Protein AF-A0A1W9M221-F1 (afdb_monomer_lite)

Secondary structure (DSSP, 8-state):
---HHHHHHHHHHHHHHHHHHHHHHHHHHHHHHT--PEEEEEEESS--TT--TTPEEEETTEEEEEEEEEEE-TTSSSEEEEEEE-S-----TTEEEEEEEETTTTEEEEEEEEPPTT--------SS--SSPBPEEEPPHHHHHHHHHHHHHHHHHHHHHHHSHHHHHHHGGG-PPPP--------------------------------------

Foldseek 3Di:
DPDVVVVVVVVVVVVVVVVVVVVVVVVVVVVVVPLVWAKEKEWAQDDPPQADFQAFEEEVNHGQWGWHDWAADPVNRIIITMITGSDPDPDDQQKAWEWDADPDPRHIHIYIYGHDDPDPPQDDPDPDDDPHHYHRYDYYPVRVVVVVVVVVVVVVVVCVPPPDPPPVVPVVVVPDDDDDDDDDDDDDDDDDDDDDDDDDDDDDDDDDDDDDDDDDD

Structure (mmCIF, N/CA/C/O backbone):
data_AF-A0A1W9M221-F1
#
_entry.id   AF-A0A1W9M221-F1
#
loop_
_atom_site.group_PDB
_atom_site.id
_atom_site.type_symbol
_atom_site.label_atom_id
_atom_site.label_alt_id
_atom_site.label_comp_id
_atom_site.label_asym_id
_atom_site.label_entity_id
_atom_site.label_seq_id
_atom_site.pdbx_PDB_ins_code
_atom_site.Cartn_x
_atom_site.Cartn_y
_atom_site.Cartn_z
_atom_site.occupancy
_atom_site.B_iso_or_equiv
_atom_site.auth_seq_id
_atom_site.auth_comp_id
_atom_site.auth_asym_id
_atom_site.auth_atom_id
_atom_site.pdbx_PDB_model_num
ATOM 1 N N . MET A 1 1 ? 26.279 2.659 -62.555 1.00 56.41 1 MET A N 1
ATOM 2 C CA . MET A 1 1 ? 25.708 1.367 -62.115 1.00 56.41 1 MET A CA 1
ATOM 3 C C . MET A 1 1 ? 26.107 1.163 -60.664 1.00 56.41 1 MET A C 1
ATOM 5 O O . MET A 1 1 ? 27.300 1.125 -60.391 1.00 56.41 1 MET A O 1
ATOM 9 N N . ALA A 1 2 ? 25.154 1.148 -59.730 1.00 60.44 2 ALA A N 1
ATOM 10 C CA . ALA A 1 2 ? 25.461 0.851 -58.333 1.00 60.44 2 ALA A CA 1
ATOM 11 C C . ALA A 1 2 ? 26.022 -0.578 -58.251 1.00 60.44 2 ALA A C 1
ATOM 13 O O . ALA A 1 2 ? 25.416 -1.512 -58.768 1.00 60.44 2 ALA A O 1
ATOM 14 N N . SER A 1 3 ? 27.218 -0.735 -57.684 1.00 78.19 3 SER A N 1
ATOM 15 C CA . SER A 1 3 ? 27.854 -2.043 -57.534 1.00 78.19 3 SER A CA 1
ATOM 16 C C . SER A 1 3 ? 27.042 -2.879 -56.543 1.00 78.19 3 SER A C 1
ATOM 18 O O . SER A 1 3 ? 26.796 -2.423 -55.432 1.00 78.19 3 SER A O 1
ATOM 20 N N . ASN A 1 4 ? 26.649 -4.108 -56.899 1.00 80.19 4 ASN A N 1
ATOM 21 C CA . ASN A 1 4 ? 25.844 -5.003 -56.042 1.00 80.19 4 ASN A CA 1
ATOM 22 C C . ASN A 1 4 ? 26.417 -5.175 -54.616 1.00 80.19 4 ASN A C 1
ATOM 24 O O . ASN A 1 4 ? 25.686 -5.464 -53.672 1.00 80.19 4 ASN A O 1
ATOM 28 N N . LYS A 1 5 ? 27.725 -4.938 -54.447 1.00 82.94 5 LYS A N 1
ATOM 29 C CA . LYS A 1 5 ? 28.418 -4.953 -53.154 1.00 82.94 5 LYS A CA 1
ATOM 30 C C . LYS A 1 5 ? 27.962 -3.838 -52.204 1.00 82.94 5 LYS A C 1
ATOM 32 O O . LYS A 1 5 ? 27.860 -4.085 -51.007 1.00 82.94 5 LYS A O 1
ATOM 37 N N . THR A 1 6 ? 27.673 -2.633 -52.704 1.00 86.38 6 THR A N 1
ATOM 38 C CA . THR A 1 6 ? 27.223 -1.519 -51.849 1.00 86.38 6 THR A CA 1
ATOM 39 C C . THR A 1 6 ? 25.779 -1.714 -51.403 1.00 86.38 6 THR A C 1
ATOM 41 O O . THR A 1 6 ? 25.475 -1.495 -50.235 1.00 86.38 6 THR A O 1
ATOM 44 N N . ALA A 1 7 ? 24.909 -2.208 -52.290 1.00 85.94 7 ALA A N 1
ATOM 45 C CA . ALA A 1 7 ? 23.523 -2.533 -51.950 1.00 85.94 7 ALA A CA 1
ATOM 46 C C . ALA A 1 7 ? 23.435 -3.613 -50.855 1.00 85.94 7 ALA A C 1
ATOM 48 O O . ALA A 1 7 ? 22.681 -3.462 -49.895 1.00 85.94 7 ALA A O 1
ATOM 49 N N . PHE A 1 8 ? 24.262 -4.661 -50.949 1.00 91.38 8 PHE A N 1
ATOM 50 C CA . PHE A 1 8 ? 24.341 -5.702 -49.922 1.00 91.38 8 PHE A CA 1
ATOM 51 C C . PHE A 1 8 ? 24.875 -5.171 -48.581 1.00 91.38 8 PHE A C 1
ATOM 53 O O . PHE A 1 8 ? 24.319 -5.486 -47.531 1.00 91.38 8 PHE A O 1
ATOM 60 N N . ALA A 1 9 ? 25.913 -4.327 -48.604 1.00 90.88 9 ALA A N 1
ATOM 61 C CA . ALA A 1 9 ? 26.488 -3.744 -47.390 1.00 90.88 9 ALA A CA 1
ATOM 62 C C . ALA A 1 9 ? 25.495 -2.843 -46.633 1.00 90.88 9 ALA A C 1
ATOM 64 O O . ALA A 1 9 ? 25.409 -2.923 -45.409 1.00 90.88 9 ALA A O 1
ATOM 65 N N . VAL A 1 10 ? 24.714 -2.026 -47.351 1.00 93.25 10 VAL A N 1
ATOM 66 C CA . VAL A 1 10 ? 23.682 -1.167 -46.741 1.00 93.25 10 VAL A CA 1
ATOM 67 C C . VAL A 1 10 ? 22.551 -2.008 -46.143 1.00 93.25 10 VAL A C 1
ATOM 69 O O . VAL A 1 10 ? 22.136 -1.747 -45.015 1.00 93.25 10 VAL A O 1
ATOM 72 N N . GLY A 1 11 ? 22.097 -3.050 -46.851 1.00 94.25 11 GLY A N 1
ATOM 73 C CA . GLY A 1 11 ? 21.084 -3.976 -46.338 1.00 94.25 11 GLY A CA 1
ATOM 74 C C . GLY A 1 11 ? 21.538 -4.686 -45.062 1.00 94.25 11 GLY A C 1
ATOM 75 O O . GLY A 1 11 ? 20.823 -4.665 -44.063 1.00 94.25 11 GLY A O 1
ATOM 76 N N . LEU A 1 12 ? 22.761 -5.229 -45.057 1.00 95.81 12 LEU A N 1
ATOM 77 C CA . LEU A 1 12 ? 23.337 -5.896 -43.887 1.00 95.81 12 LEU A CA 1
ATOM 78 C C . LEU A 1 12 ? 23.455 -4.949 -42.687 1.00 95.81 12 LEU A C 1
ATOM 80 O O . LEU A 1 12 ? 23.107 -5.334 -41.572 1.00 95.81 12 LEU A O 1
ATOM 84 N N . PHE A 1 13 ? 23.908 -3.712 -42.908 1.00 96.88 13 PHE A N 1
ATOM 85 C CA . PHE A 1 13 ? 24.006 -2.708 -41.849 1.00 96.88 13 PHE A CA 1
ATOM 86 C C . PHE A 1 13 ? 22.634 -2.380 -41.252 1.00 96.88 13 PHE A C 1
ATOM 88 O O . PHE A 1 13 ? 22.480 -2.331 -40.032 1.00 96.88 13 PHE A O 1
ATOM 95 N N . MET A 1 14 ? 21.620 -2.217 -42.102 1.00 97.31 14 MET A N 1
ATOM 96 C CA . MET A 1 14 ? 20.263 -1.898 -41.667 1.00 97.31 14 MET A CA 1
ATOM 97 C C . MET A 1 14 ? 19.615 -3.062 -40.905 1.00 97.31 14 MET A C 1
ATOM 99 O O . MET A 1 14 ? 19.016 -2.845 -39.851 1.00 97.31 14 MET A O 1
ATOM 103 N N . THR A 1 15 ? 19.791 -4.303 -41.371 1.00 97.44 15 THR A N 1
ATOM 104 C CA . THR A 1 15 ? 19.319 -5.502 -40.660 1.00 97.44 15 THR A CA 1
ATOM 105 C C . THR A 1 15 ? 20.038 -5.687 -39.324 1.00 97.44 15 THR A C 1
ATOM 107 O O . THR A 1 15 ? 19.385 -5.969 -38.320 1.00 97.44 15 THR A O 1
ATOM 110 N N . ALA A 1 16 ? 21.358 -5.487 -39.279 1.00 97.50 16 ALA A N 1
ATOM 111 C CA . ALA A 1 16 ? 22.131 -5.576 -38.042 1.00 97.50 16 ALA A CA 1
ATOM 112 C C . ALA A 1 16 ? 21.708 -4.501 -37.029 1.00 97.50 16 ALA A C 1
ATOM 114 O O . ALA A 1 16 ? 21.482 -4.812 -35.860 1.00 97.50 16 ALA A O 1
ATOM 115 N N . GLY A 1 17 ? 21.528 -3.255 -37.478 1.00 97.88 17 GLY A N 1
ATOM 116 C CA . GLY A 1 17 ? 21.042 -2.164 -36.635 1.00 97.88 17 GLY A CA 1
ATOM 117 C C . GLY A 1 17 ? 19.654 -2.447 -36.058 1.00 97.88 17 GLY A C 1
ATOM 118 O O . GLY A 1 17 ? 19.438 -2.267 -34.859 1.00 97.88 17 GLY A O 1
ATOM 119 N N . LEU A 1 18 ? 18.734 -2.966 -36.877 1.00 97.94 18 LEU A N 1
ATOM 120 C CA . LEU A 1 18 ? 17.398 -3.351 -36.419 1.00 97.94 18 LEU A CA 1
ATOM 121 C C . LEU A 1 18 ? 17.453 -4.490 -35.391 1.00 97.94 18 LEU A C 1
ATOM 123 O O . LEU A 1 18 ? 16.765 -4.427 -34.375 1.00 97.94 18 LEU A O 1
ATOM 127 N N . ALA A 1 19 ? 18.296 -5.501 -35.615 1.00 97.75 19 ALA A N 1
ATOM 128 C CA . ALA A 1 19 ? 18.465 -6.609 -34.678 1.00 97.75 19 ALA A CA 1
ATOM 129 C C . ALA A 1 19 ? 18.984 -6.133 -33.311 1.00 97.75 19 ALA A C 1
ATOM 131 O O . ALA A 1 19 ? 18.465 -6.547 -32.271 1.00 97.75 19 ALA A O 1
ATOM 132 N N . VAL A 1 20 ? 19.961 -5.219 -33.299 1.00 97.81 20 VAL A N 1
ATOM 133 C CA . VAL A 1 20 ? 20.476 -4.613 -32.061 1.00 97.81 20 VAL A CA 1
ATOM 134 C C . VAL A 1 20 ? 19.394 -3.788 -31.366 1.00 97.81 20 VAL A C 1
ATOM 136 O O . VAL A 1 20 ? 19.219 -3.926 -30.158 1.00 97.81 20 VAL A O 1
ATOM 139 N N . ALA A 1 21 ? 18.627 -2.987 -32.110 1.00 96.94 21 ALA A N 1
ATOM 140 C CA . ALA A 1 21 ? 17.541 -2.186 -31.546 1.00 96.94 21 ALA A CA 1
ATOM 141 C C . ALA A 1 21 ? 16.458 -3.059 -30.890 1.00 96.94 21 ALA A C 1
ATOM 143 O O . ALA A 1 21 ? 16.074 -2.807 -29.750 1.00 96.94 21 ALA A O 1
ATOM 144 N N . VAL A 1 22 ? 16.012 -4.125 -31.565 1.00 96.75 22 VAL A N 1
ATOM 145 C CA . VAL A 1 22 ? 15.034 -5.079 -31.011 1.00 96.75 22 VAL A CA 1
ATOM 146 C C . VAL A 1 22 ? 15.588 -5.762 -29.761 1.00 96.75 22 VAL A C 1
ATOM 148 O O . VAL A 1 22 ? 14.895 -5.844 -28.748 1.00 96.75 22 VAL A O 1
ATOM 151 N N . THR A 1 23 ? 16.851 -6.195 -29.797 1.00 95.94 23 THR A N 1
ATOM 152 C CA . THR A 1 23 ? 17.509 -6.822 -28.641 1.00 95.94 23 THR A CA 1
ATOM 153 C C . THR A 1 23 ? 17.589 -5.859 -27.457 1.00 95.94 23 THR A C 1
ATOM 155 O O . THR A 1 23 ? 17.287 -6.255 -26.334 1.00 95.94 23 THR A O 1
ATOM 158 N N . ALA A 1 24 ? 17.926 -4.589 -27.693 1.00 94.69 24 ALA A N 1
ATOM 159 C CA . ALA A 1 24 ? 17.981 -3.563 -26.656 1.00 94.69 24 ALA A CA 1
ATOM 160 C C . ALA A 1 24 ? 16.602 -3.293 -26.037 1.00 94.69 24 ALA A C 1
ATOM 162 O O . ALA A 1 24 ? 16.494 -3.210 -24.817 1.00 94.69 24 ALA A O 1
ATOM 163 N N . VAL A 1 25 ? 15.540 -3.216 -26.848 1.00 93.38 25 VAL A N 1
ATOM 164 C CA . VAL A 1 25 ? 14.167 -3.032 -26.346 1.00 93.38 25 VAL A CA 1
ATOM 165 C C . VAL A 1 25 ? 13.730 -4.216 -25.481 1.00 93.38 25 VAL A C 1
ATOM 167 O O . VAL A 1 25 ? 13.194 -4.007 -24.395 1.00 93.38 25 VAL A O 1
ATOM 170 N N . ILE A 1 26 ? 13.994 -5.453 -25.916 1.00 92.50 26 ILE A N 1
ATOM 171 C CA . ILE A 1 26 ? 13.667 -6.658 -25.135 1.00 92.50 26 ILE A CA 1
ATOM 172 C C . ILE A 1 26 ? 14.477 -6.694 -23.831 1.00 92.50 26 ILE A C 1
ATOM 174 O O . ILE A 1 26 ? 13.920 -6.975 -22.772 1.00 92.50 26 ILE A O 1
ATOM 178 N N . TRP A 1 27 ? 15.774 -6.380 -23.893 1.00 91.56 27 TRP A N 1
ATOM 179 C CA . TRP A 1 27 ? 16.659 -6.354 -22.727 1.00 91.56 27 TRP A CA 1
ATOM 180 C C . TRP A 1 27 ? 16.219 -5.310 -21.693 1.00 91.56 27 TRP A C 1
ATOM 182 O O . TRP A 1 27 ? 16.130 -5.618 -20.504 1.00 91.56 27 TRP A O 1
ATOM 192 N N . LEU A 1 28 ? 15.896 -4.092 -22.141 1.00 87.50 28 LEU A N 1
ATOM 193 C CA . LEU A 1 28 ? 15.404 -3.020 -21.273 1.00 87.50 28 LEU A CA 1
ATOM 194 C C . LEU A 1 28 ? 14.026 -3.356 -20.688 1.00 87.50 28 LEU A C 1
ATOM 196 O O . LEU A 1 28 ? 13.831 -3.213 -19.485 1.00 87.50 28 LEU A O 1
ATOM 200 N N . GLY A 1 29 ? 13.102 -3.886 -21.496 1.00 83.88 29 GLY A N 1
ATOM 201 C CA . GLY A 1 29 ? 11.767 -4.273 -21.027 1.00 83.88 29 GLY A CA 1
ATOM 202 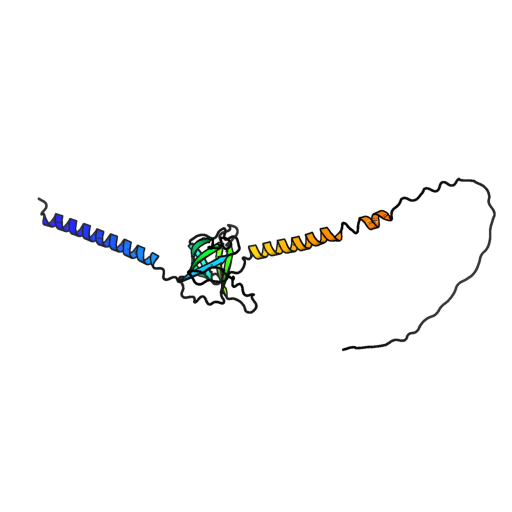C C . GLY A 1 29 ? 11.772 -5.436 -20.028 1.00 83.88 29 GLY A C 1
ATOM 203 O O . GLY A 1 29 ? 10.922 -5.494 -19.142 1.00 83.88 29 GLY A O 1
ATOM 204 N N . MET A 1 30 ? 12.735 -6.356 -20.130 1.00 78.31 30 MET A N 1
ATOM 205 C CA . MET A 1 30 ? 12.851 -7.480 -19.196 1.00 78.31 30 MET A CA 1
ATOM 206 C C . MET A 1 30 ? 13.456 -7.076 -17.845 1.00 78.31 30 MET A C 1
ATOM 208 O O . MET A 1 30 ? 13.120 -7.694 -16.836 1.00 78.31 30 MET A O 1
ATOM 212 N N . SER A 1 31 ? 14.302 -6.039 -17.802 1.00 67.06 31 SER A N 1
ATOM 213 C CA . SER A 1 31 ? 14.922 -5.550 -16.562 1.00 67.06 31 SER A CA 1
ATOM 214 C C . SER A 1 31 ? 13.889 -5.008 -15.569 1.00 67.06 31 SER A C 1
ATOM 216 O O . SER A 1 31 ? 13.950 -5.346 -14.389 1.00 67.06 31 SER A O 1
ATOM 218 N N . ASP A 1 32 ? 12.905 -4.243 -16.049 1.00 64.62 32 ASP A N 1
ATOM 219 C CA . ASP A 1 32 ? 11.841 -3.681 -15.202 1.00 64.62 32 ASP A CA 1
ATOM 220 C C . ASP A 1 32 ? 10.824 -4.746 -14.756 1.00 64.62 32 ASP A C 1
ATOM 222 O O . ASP A 1 32 ? 10.198 -4.626 -13.706 1.00 64.62 32 ASP A O 1
ATOM 226 N N . TYR A 1 33 ? 10.673 -5.837 -15.516 1.00 64.44 33 TYR A N 1
ATOM 227 C CA . TYR A 1 33 ? 9.790 -6.947 -15.134 1.00 64.44 33 TYR A CA 1
ATOM 228 C C . TYR A 1 33 ? 10.424 -7.894 -14.101 1.00 64.44 33 TYR A C 1
ATOM 230 O O . TYR A 1 33 ? 9.726 -8.683 -13.461 1.00 64.44 33 TYR A O 1
ATOM 238 N N . PHE A 1 34 ? 11.746 -7.818 -13.925 1.00 60.25 34 PHE A N 1
ATOM 239 C CA . PHE A 1 34 ? 12.522 -8.643 -12.998 1.00 60.25 34 PHE A CA 1
ATOM 240 C C . PHE A 1 34 ? 12.766 -7.964 -11.647 1.00 60.25 34 PHE A C 1
ATOM 242 O O . PHE A 1 34 ? 13.765 -8.251 -10.980 1.00 60.25 34 PHE A O 1
ATOM 249 N N . GLU A 1 35 ? 11.861 -7.089 -11.199 1.00 63.31 35 GLU A N 1
ATOM 250 C CA . GLU A 1 35 ? 11.918 -6.590 -9.829 1.00 63.31 35 GLU A CA 1
ATOM 251 C C . GLU A 1 35 ? 11.828 -7.770 -8.850 1.00 63.31 35 GLU A C 1
ATOM 253 O O . GLU A 1 35 ? 10.792 -8.417 -8.685 1.00 63.31 35 GLU A O 1
ATOM 258 N N . LYS A 1 36 ? 12.971 -8.073 -8.219 1.00 65.81 36 LYS A N 1
ATOM 259 C CA . LYS A 1 36 ? 13.222 -9.175 -7.273 1.00 65.81 36 LYS A CA 1
ATOM 260 C C . LYS A 1 36 ? 12.511 -8.956 -5.932 1.00 65.81 36 LYS A C 1
ATOM 262 O O . LYS A 1 36 ? 13.073 -9.221 -4.870 1.00 65.81 36 LYS A O 1
ATOM 267 N N . GLY A 1 37 ? 11.295 -8.430 -5.967 1.00 76.06 37 GLY A N 1
ATOM 268 C CA . GLY A 1 37 ? 10.497 -8.192 -4.786 1.00 76.06 37 GLY A CA 1
ATOM 269 C C . GLY A 1 37 ? 9.838 -9.473 -4.294 1.00 76.06 37 GLY A C 1
ATOM 270 O O . GLY A 1 37 ? 9.318 -10.279 -5.070 1.00 76.06 37 GLY A O 1
ATOM 271 N N . ARG A 1 38 ? 9.835 -9.664 -2.976 1.00 87.81 38 ARG A N 1
ATOM 272 C CA . ARG A 1 38 ? 9.040 -10.724 -2.348 1.00 87.81 38 ARG A CA 1
ATOM 273 C C . ARG A 1 38 ? 7.583 -10.282 -2.312 1.00 87.81 38 ARG A C 1
ATOM 275 O O . ARG A 1 38 ? 7.288 -9.150 -1.933 1.00 87.81 38 ARG A O 1
ATOM 282 N N . MET A 1 39 ? 6.682 -11.175 -2.707 1.00 90.75 39 MET A N 1
ATOM 283 C CA . MET A 1 39 ? 5.247 -10.912 -2.659 1.00 90.75 39 MET A CA 1
ATOM 284 C C . MET A 1 39 ? 4.687 -11.301 -1.296 1.00 90.75 39 MET A C 1
ATOM 286 O O . MET A 1 39 ? 4.987 -12.380 -0.784 1.00 90.75 39 MET A O 1
ATOM 290 N N . TYR A 1 40 ? 3.853 -10.427 -0.751 1.00 92.25 40 TYR A N 1
ATOM 291 C CA . TYR A 1 40 ? 3.123 -10.615 0.493 1.00 92.25 40 TYR A CA 1
ATOM 292 C C . TYR A 1 40 ? 1.652 -10.316 0.264 1.00 92.25 40 TYR A C 1
ATOM 294 O O . TYR A 1 40 ? 1.283 -9.645 -0.704 1.00 92.25 40 TYR A O 1
ATOM 302 N N . VAL A 1 41 ? 0.815 -10.814 1.164 1.00 93.44 41 VAL A N 1
ATOM 303 C CA . VAL A 1 41 ? -0.620 -10.559 1.126 1.00 93.44 41 VAL A CA 1
ATOM 304 C C . VAL A 1 41 ? -1.106 -10.080 2.484 1.00 93.44 41 VAL A C 1
ATOM 306 O O . VAL A 1 41 ? -0.639 -10.539 3.526 1.00 93.44 41 VAL A O 1
ATOM 309 N N . SER A 1 42 ? -2.049 -9.151 2.463 1.00 93.69 42 SER A N 1
ATOM 310 C CA . SER A 1 42 ? -2.770 -8.690 3.641 1.00 93.69 42 SER A CA 1
ATOM 311 C C . SER A 1 42 ? -4.259 -8.738 3.362 1.00 93.69 42 SER A C 1
ATOM 313 O O . SER A 1 42 ? -4.692 -8.451 2.246 1.00 93.69 42 SER A O 1
ATOM 315 N N . TYR A 1 43 ? -5.023 -9.097 4.387 1.00 93.75 43 TYR A N 1
ATOM 316 C CA . TYR A 1 43 ? -6.473 -9.170 4.323 1.00 93.75 43 TYR A CA 1
ATOM 317 C C . TYR A 1 43 ? -7.063 -8.076 5.202 1.00 93.75 43 TYR A C 1
ATOM 319 O O . TYR A 1 43 ? -6.691 -7.948 6.369 1.00 93.75 43 TYR A O 1
ATOM 327 N N . PHE A 1 44 ? -7.929 -7.250 4.629 1.00 92.94 44 PHE A N 1
ATOM 328 C CA . PHE A 1 44 ? -8.563 -6.137 5.329 1.00 92.94 44 PHE A CA 1
ATOM 329 C C . PHE A 1 44 ? -10.059 -6.411 5.478 1.00 92.94 44 PHE A C 1
ATOM 331 O O . PHE A 1 44 ? -10.709 -6.840 4.526 1.00 92.94 44 PHE A O 1
ATOM 338 N N . ASP A 1 45 ? -10.594 -6.153 6.670 1.00 91.38 45 ASP A N 1
ATOM 339 C CA . ASP A 1 45 ? -12.023 -6.226 7.013 1.00 91.38 45 ASP A CA 1
ATOM 340 C C . ASP A 1 45 ? -12.728 -4.869 6.832 1.00 91.38 45 ASP A C 1
ATOM 342 O O . ASP A 1 45 ? -13.852 -4.657 7.283 1.00 91.38 45 ASP A O 1
ATOM 346 N N . GLU A 1 46 ? -12.048 -3.924 6.188 1.00 89.94 46 GLU A N 1
ATOM 347 C CA . GLU A 1 46 ? -12.474 -2.546 6.024 1.00 89.94 46 GLU A CA 1
ATOM 348 C C . GLU A 1 46 ? -12.399 -2.101 4.564 1.00 89.94 46 GLU A C 1
ATOM 350 O O . GLU A 1 46 ? -11.794 -2.758 3.713 1.00 89.94 46 GLU A O 1
ATOM 355 N N . SER A 1 47 ? -13.017 -0.957 4.265 1.00 90.50 47 SER A N 1
ATOM 356 C CA . SER A 1 47 ? -12.983 -0.403 2.916 1.00 90.50 47 SER A CA 1
ATOM 357 C C . SER A 1 47 ? -11.566 0.035 2.545 1.00 90.50 47 SER A C 1
ATOM 359 O O . SER A 1 47 ? -10.990 0.930 3.161 1.00 90.50 47 SER A O 1
ATOM 361 N N . VAL A 1 48 ? -11.032 -0.556 1.476 1.00 92.31 48 VAL A N 1
ATOM 362 C CA . VAL A 1 48 ? -9.755 -0.164 0.857 1.00 92.31 48 VAL A CA 1
ATOM 363 C C . VAL A 1 48 ? -9.926 0.928 -0.203 1.00 92.31 48 VAL A C 1
ATOM 365 O O . VAL A 1 48 ? -9.076 1.097 -1.075 1.00 92.31 48 VAL A O 1
ATOM 368 N N . GLN A 1 49 ? -11.042 1.658 -0.179 1.00 89.94 49 GLN A N 1
ATOM 369 C CA . GLN A 1 49 ? -11.319 2.705 -1.155 1.00 89.94 49 GLN A CA 1
ATOM 370 C C . GLN A 1 49 ? -10.201 3.757 -1.167 1.00 89.94 49 GLN A C 1
ATOM 372 O O . GLN A 1 49 ? -9.813 4.278 -0.125 1.00 89.94 49 GLN A O 1
ATOM 377 N N . GLY A 1 50 ? -9.691 4.066 -2.361 1.00 89.50 50 GLY A N 1
ATOM 378 C CA . GLY A 1 50 ? -8.551 4.968 -2.546 1.00 89.50 50 GLY A CA 1
ATOM 379 C C . GLY A 1 50 ? -7.188 4.272 -2.540 1.00 89.50 50 GLY A C 1
ATOM 380 O O . GLY A 1 50 ? -6.176 4.934 -2.771 1.00 89.50 50 GLY A O 1
ATOM 381 N N . LEU A 1 51 ? -7.147 2.956 -2.300 1.00 93.31 51 LEU A N 1
ATOM 382 C CA . LEU A 1 51 ? -5.984 2.121 -2.572 1.00 93.31 51 LEU A CA 1
ATOM 383 C C . LEU A 1 51 ? -6.080 1.592 -4.003 1.00 93.31 51 LEU A C 1
ATOM 385 O O . LEU A 1 51 ? -7.081 0.978 -4.369 1.00 93.31 51 LEU A O 1
ATOM 389 N N . ASP A 1 52 ? -5.034 1.805 -4.791 1.00 92.12 52 ASP A N 1
ATOM 390 C CA . ASP A 1 52 ? -4.983 1.362 -6.179 1.00 92.12 52 ASP A CA 1
ATOM 391 C C . ASP A 1 52 ? -3.743 0.496 -6.424 1.00 92.12 52 ASP A C 1
ATOM 393 O O . ASP A 1 52 ? -2.847 0.359 -5.578 1.00 92.12 52 ASP A O 1
ATOM 397 N N . LYS A 1 53 ? -3.688 -0.116 -7.603 1.00 92.50 53 LYS A N 1
ATOM 398 C CA . LYS A 1 53 ? -2.467 -0.719 -8.116 1.00 92.50 53 LYS A CA 1
ATOM 399 C C . LYS A 1 53 ? -1.353 0.333 -8.138 1.00 92.50 53 LYS A C 1
ATOM 401 O O . LYS A 1 53 ? -1.579 1.497 -8.442 1.00 92.50 53 LYS A O 1
ATOM 406 N N . ASP A 1 54 ? -0.148 -0.100 -7.792 1.00 91.88 54 ASP A N 1
ATOM 407 C CA . ASP A 1 54 ? 1.048 0.733 -7.662 1.00 91.88 54 ASP A CA 1
ATOM 408 C C . ASP A 1 54 ? 1.012 1.748 -6.502 1.00 91.88 54 ASP A C 1
ATOM 410 O O . ASP A 1 54 ? 1.975 2.500 -6.321 1.00 91.88 54 ASP A O 1
ATOM 414 N N . SER A 1 55 ? -0.013 1.713 -5.632 1.00 94.44 55 SER A N 1
ATOM 415 C CA . SER A 1 55 ? 0.014 2.451 -4.364 1.00 94.44 55 SER A CA 1
ATOM 416 C C . SER A 1 55 ? 1.265 2.086 -3.549 1.00 94.44 55 SER A C 1
ATOM 418 O O . SER A 1 55 ? 1.652 0.913 -3.479 1.00 94.44 55 SER A O 1
ATOM 420 N N . PRO A 1 56 ? 1.916 3.064 -2.896 1.00 94.62 56 PRO A N 1
ATOM 421 C CA . PRO A 1 56 ? 3.158 2.815 -2.184 1.00 94.62 56 PRO A CA 1
ATOM 422 C C . PRO A 1 56 ? 2.915 1.982 -0.923 1.00 94.62 56 PRO A C 1
ATOM 424 O O . PRO A 1 56 ? 1.988 2.237 -0.154 1.00 94.62 56 PRO A O 1
ATOM 427 N N . VAL A 1 57 ? 3.806 1.029 -0.668 1.00 95.06 57 VAL A N 1
ATOM 428 C CA . VAL A 1 57 ? 3.892 0.318 0.610 1.00 95.06 57 VAL A CA 1
ATOM 429 C C . VAL A 1 57 ? 5.060 0.901 1.378 1.00 95.06 57 VAL A C 1
ATOM 431 O O . VAL A 1 57 ? 6.211 0.853 0.930 1.00 95.06 57 VAL A O 1
ATOM 434 N N . LYS A 1 58 ? 4.761 1.501 2.524 1.00 94.25 58 LYS A N 1
ATOM 435 C CA . LYS A 1 58 ? 5.738 2.209 3.345 1.00 94.25 58 LYS A CA 1
ATOM 436 C C . LYS A 1 58 ? 5.994 1.448 4.629 1.00 94.25 58 LYS A C 1
ATOM 438 O O . LYS A 1 58 ? 5.072 0.913 5.216 1.00 94.25 58 LYS A O 1
ATOM 443 N N . TYR A 1 59 ? 7.228 1.445 5.096 1.00 92.88 59 TYR A N 1
ATOM 444 C CA . TYR A 1 59 ? 7.570 1.056 6.453 1.00 92.88 59 TYR A CA 1
ATOM 445 C C . TYR A 1 59 ? 7.979 2.307 7.213 1.00 92.88 59 TYR A C 1
ATOM 447 O O . TYR A 1 59 ? 8.987 2.926 6.863 1.00 92.88 59 TYR A O 1
ATOM 455 N N . ARG A 1 60 ? 7.188 2.707 8.215 1.00 89.75 60 ARG A N 1
ATOM 456 C CA . ARG A 1 60 ? 7.437 3.922 9.017 1.00 89.75 60 ARG A CA 1
ATOM 457 C C . ARG A 1 60 ? 7.729 5.156 8.153 1.00 89.75 60 ARG A C 1
ATOM 459 O O . ARG A 1 60 ? 8.745 5.828 8.318 1.00 89.75 60 ARG A O 1
ATOM 466 N N . GLY A 1 61 ? 6.875 5.397 7.162 1.00 89.81 61 GLY A N 1
ATOM 467 C CA . GLY A 1 61 ? 7.016 6.493 6.195 1.00 89.81 61 GLY A CA 1
ATOM 468 C C . GLY A 1 61 ? 8.012 6.274 5.044 1.00 89.81 61 GLY A C 1
ATOM 469 O O . GLY A 1 61 ? 7.992 7.050 4.088 1.00 89.81 61 GLY A O 1
ATOM 470 N N . VAL A 1 62 ? 8.830 5.218 5.061 1.00 92.00 62 VAL A N 1
ATOM 471 C CA . VAL A 1 62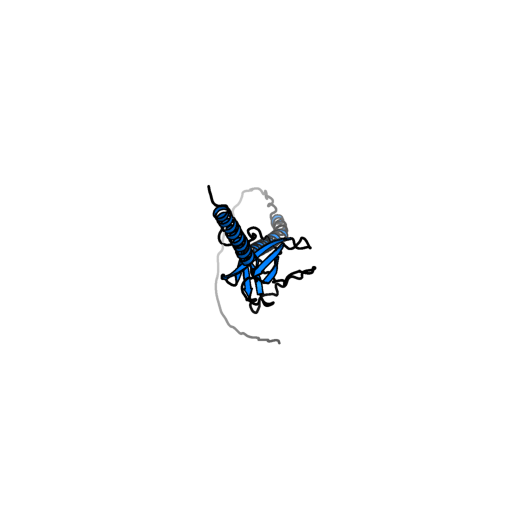 ? 9.808 4.929 3.996 1.00 92.00 62 VAL A CA 1
ATOM 472 C C . VAL A 1 62 ? 9.219 3.957 2.980 1.00 92.00 62 VAL A C 1
ATOM 474 O O . VAL A 1 62 ? 8.846 2.852 3.349 1.00 92.00 62 VAL A O 1
ATOM 477 N N . ALA A 1 63 ? 9.174 4.312 1.694 1.00 92.75 63 ALA A N 1
ATOM 478 C CA . ALA A 1 63 ? 8.717 3.394 0.646 1.00 92.75 63 ALA A CA 1
ATOM 479 C C . ALA A 1 63 ? 9.638 2.162 0.543 1.00 92.75 63 ALA A C 1
ATOM 481 O O . ALA A 1 63 ? 10.850 2.296 0.355 1.00 92.75 63 ALA A O 1
ATOM 482 N N . ILE A 1 64 ? 9.058 0.971 0.695 1.00 93.00 64 ILE A N 1
ATOM 483 C CA . ILE A 1 64 ? 9.754 -0.326 0.633 1.00 93.00 64 ILE A CA 1
ATOM 484 C C . ILE A 1 64 ? 9.209 -1.248 -0.464 1.00 93.00 64 ILE A C 1
ATOM 486 O O . ILE A 1 64 ? 9.806 -2.292 -0.733 1.00 93.00 64 ILE A O 1
ATOM 490 N N . GLY A 1 65 ? 8.083 -0.881 -1.072 1.00 93.00 65 GLY A N 1
ATOM 491 C CA . GLY A 1 65 ? 7.409 -1.682 -2.079 1.00 93.00 65 GLY A CA 1
ATOM 492 C C . GLY A 1 65 ? 6.172 -0.996 -2.644 1.00 93.00 65 GLY A C 1
ATOM 493 O O . GLY A 1 65 ? 5.922 0.185 -2.381 1.00 93.00 65 GLY A O 1
ATOM 494 N N . ARG A 1 66 ? 5.385 -1.763 -3.397 1.00 94.06 66 ARG A N 1
ATOM 495 C CA . ARG A 1 66 ? 4.193 -1.305 -4.121 1.00 94.06 66 ARG A CA 1
ATOM 496 C C . ARG A 1 66 ? 3.070 -2.335 -4.066 1.00 94.06 66 ARG A C 1
ATOM 498 O O . ARG A 1 66 ? 3.311 -3.541 -3.972 1.00 94.06 66 ARG A O 1
ATOM 505 N N . VAL A 1 67 ? 1.831 -1.862 -4.131 1.00 95.31 67 VAL A N 1
ATOM 506 C CA . VAL A 1 67 ? 0.646 -2.716 -4.253 1.00 95.31 67 VAL A CA 1
ATOM 507 C C . VAL A 1 67 ? 0.594 -3.292 -5.662 1.00 95.31 67 VAL A C 1
ATOM 509 O O . VAL A 1 67 ? 0.601 -2.564 -6.648 1.00 95.31 67 VAL A O 1
ATOM 512 N N . LYS A 1 68 ? 0.536 -4.617 -5.764 1.00 93.75 68 LYS A N 1
ATOM 513 C CA . LYS A 1 68 ? 0.465 -5.324 -7.043 1.00 93.75 68 LYS A CA 1
ATOM 514 C C . LYS A 1 68 ? -0.971 -5.467 -7.536 1.00 93.75 68 LYS A C 1
ATOM 516 O O . LYS A 1 68 ? -1.222 -5.334 -8.733 1.00 93.75 68 LYS A O 1
ATOM 521 N N . SER A 1 69 ? -1.891 -5.786 -6.631 1.00 94.00 69 SER A N 1
ATOM 522 C CA . SER A 1 69 ? -3.310 -5.950 -6.944 1.00 94.00 69 SER A CA 1
ATOM 523 C C . SER A 1 69 ? -4.170 -5.867 -5.690 1.00 94.00 69 SER A C 1
ATOM 525 O O . SER A 1 69 ? -3.749 -6.292 -4.612 1.00 94.00 69 SER A O 1
ATOM 527 N N . VAL A 1 70 ? -5.393 -5.378 -5.872 1.00 94.69 70 VAL A N 1
ATOM 528 C CA . VAL A 1 70 ? -6.456 -5.341 -4.867 1.00 94.69 70 VAL A CA 1
ATOM 529 C C . VAL A 1 70 ? -7.615 -6.185 -5.393 1.00 94.69 70 VAL A C 1
ATOM 531 O O . VAL A 1 70 ? -7.988 -6.055 -6.560 1.00 94.69 70 VAL A O 1
ATOM 534 N N . GLY A 1 71 ? -8.151 -7.074 -4.566 1.00 93.38 71 GLY A N 1
ATOM 535 C CA . GLY A 1 71 ? -9.222 -7.992 -4.936 1.00 93.38 71 GLY A CA 1
ATOM 536 C C . GLY A 1 71 ? -10.042 -8.437 -3.732 1.00 93.38 71 GLY A C 1
ATOM 537 O O . GLY A 1 71 ? -9.859 -7.951 -2.620 1.00 93.38 71 GLY A O 1
ATOM 538 N N . LEU A 1 72 ? -10.965 -9.365 -3.956 1.00 92.56 72 LEU A N 1
ATOM 539 C CA . LEU A 1 72 ? -11.714 -10.005 -2.878 1.00 92.56 72 LEU A CA 1
ATOM 540 C C . LEU A 1 72 ? -11.035 -11.319 -2.505 1.00 92.56 72 LEU A C 1
ATOM 542 O O . LEU A 1 72 ? -10.586 -12.065 -3.377 1.00 92.56 72 LEU A O 1
ATOM 546 N N . ALA A 1 73 ? -10.991 -11.606 -1.209 1.00 91.19 73 ALA A N 1
ATOM 547 C CA . ALA A 1 73 ? -10.574 -12.904 -0.717 1.00 91.19 73 ALA A CA 1
ATOM 548 C C . ALA A 1 73 ? -11.576 -14.000 -1.142 1.00 91.19 73 ALA A C 1
ATOM 550 O O . ALA A 1 73 ? -12.735 -13.703 -1.452 1.00 91.19 73 ALA A O 1
ATOM 551 N N . PRO A 1 74 ? -11.169 -15.284 -1.132 1.00 88.44 74 PRO A N 1
ATOM 552 C CA . PRO A 1 74 ? -12.046 -16.398 -1.505 1.00 88.44 74 PRO A CA 1
ATOM 553 C C . PRO A 1 74 ? -13.324 -16.516 -0.662 1.00 88.44 74 PRO A C 1
ATOM 555 O O . PRO A 1 74 ? -14.292 -17.126 -1.107 1.00 88.44 74 PRO A O 1
ATOM 558 N N . ASP A 1 75 ? -13.328 -15.951 0.546 1.00 87.31 75 ASP A N 1
ATOM 559 C CA . ASP A 1 75 ? -14.477 -15.916 1.455 1.00 87.31 75 ASP A CA 1
ATOM 560 C C . ASP A 1 75 ? -15.456 -14.759 1.179 1.00 87.31 75 ASP A C 1
ATOM 562 O O . ASP A 1 75 ? -16.465 -14.636 1.875 1.00 87.31 75 ASP A O 1
ATOM 566 N N . ALA A 1 76 ? -15.149 -13.898 0.200 1.00 85.81 76 ALA A N 1
ATOM 567 C CA . ALA A 1 76 ? -15.877 -12.675 -0.149 1.00 85.81 76 ALA A CA 1
ATOM 568 C C . ALA A 1 76 ? -16.146 -11.710 1.026 1.00 85.81 76 ALA A C 1
ATOM 570 O O . ALA A 1 76 ? -16.927 -10.770 0.882 1.00 85.81 76 ALA A O 1
ATOM 571 N N . THR A 1 77 ? -15.506 -11.930 2.174 1.00 88.62 77 THR A N 1
ATOM 572 C CA . THR A 1 77 ? -15.695 -11.149 3.403 1.00 88.62 77 THR A CA 1
ATOM 573 C C . THR A 1 77 ? -14.527 -10.198 3.602 1.00 88.62 77 THR A C 1
ATOM 575 O O . THR A 1 77 ? -14.714 -9.062 4.034 1.00 88.62 77 THR A O 1
ATOM 578 N N . LEU A 1 78 ? -13.323 -10.651 3.252 1.00 91.38 78 LEU A N 1
ATOM 579 C CA . LEU A 1 78 ? -12.101 -9.872 3.369 1.00 91.38 78 LEU A CA 1
ATOM 580 C C . LEU A 1 78 ? -11.664 -9.340 2.004 1.00 91.38 78 LEU A C 1
ATOM 582 O O . LEU A 1 78 ? -11.843 -9.977 0.963 1.00 91.38 78 LEU A O 1
ATOM 586 N N . ILE A 1 79 ? -11.032 -8.173 2.005 1.00 93.38 79 ILE A N 1
ATOM 587 C CA . ILE A 1 79 ? -10.358 -7.635 0.826 1.00 93.38 79 ILE A CA 1
ATOM 588 C C . ILE A 1 79 ? -8.929 -8.167 0.807 1.00 93.38 79 ILE A C 1
ATOM 590 O O . ILE A 1 79 ? -8.162 -7.949 1.745 1.00 93.38 79 ILE A O 1
ATOM 594 N N . GLU A 1 80 ? -8.569 -8.853 -0.275 1.00 93.81 80 GLU A N 1
ATOM 595 C CA . GLU A 1 80 ? -7.214 -9.326 -0.527 1.00 93.81 80 GLU A CA 1
ATOM 596 C C . GLU A 1 80 ? -6.372 -8.218 -1.160 1.00 93.81 80 GLU A C 1
ATOM 598 O O . GLU A 1 80 ? -6.685 -7.705 -2.237 1.00 93.81 80 GLU A O 1
ATOM 603 N N . VAL A 1 81 ? -5.252 -7.887 -0.525 1.00 95.69 81 VAL A N 1
ATOM 604 C CA . VAL A 1 81 ? -4.293 -6.921 -1.054 1.00 95.69 81 VAL A CA 1
ATOM 605 C C . VAL A 1 81 ? -2.935 -7.585 -1.201 1.00 95.69 81 VAL A C 1
ATOM 607 O O . VAL A 1 81 ? -2.268 -7.911 -0.216 1.00 95.69 81 VAL A O 1
ATOM 610 N N . VAL A 1 82 ? -2.513 -7.771 -2.450 1.00 94.69 82 VAL A N 1
ATOM 611 C CA . VAL A 1 82 ? -1.209 -8.343 -2.790 1.00 94.69 82 VAL A CA 1
ATOM 612 C C . VAL A 1 82 ? -0.218 -7.211 -2.981 1.00 94.69 82 VAL A C 1
ATOM 614 O O . VAL A 1 82 ? -0.433 -6.303 -3.786 1.00 94.69 82 VAL A O 1
ATOM 617 N N . MET A 1 83 ? 0.904 -7.288 -2.280 1.00 94.31 83 MET A N 1
ATOM 618 C CA . MET A 1 83 ? 1.965 -6.292 -2.321 1.00 94.31 83 MET A CA 1
ATOM 619 C C . MET A 1 83 ? 3.309 -6.918 -2.665 1.00 94.31 83 MET A C 1
ATOM 621 O O . MET A 1 83 ? 3.590 -8.063 -2.317 1.00 94.31 83 MET A O 1
ATOM 625 N N . THR A 1 84 ? 4.148 -6.149 -3.346 1.00 92.31 84 THR A N 1
ATOM 626 C CA . THR A 1 84 ? 5.511 -6.528 -3.713 1.00 92.31 84 THR A CA 1
ATOM 627 C C . THR A 1 84 ? 6.478 -5.664 -2.925 1.00 92.31 84 THR A C 1
ATOM 629 O O . THR A 1 84 ? 6.384 -4.441 -2.964 1.00 92.31 84 THR A O 1
ATOM 632 N N . ILE A 1 85 ? 7.396 -6.295 -2.199 1.00 91.62 85 ILE A N 1
ATOM 633 C CA . ILE A 1 85 ? 8.395 -5.613 -1.375 1.00 91.62 85 ILE A CA 1
ATOM 634 C C . ILE A 1 85 ? 9.755 -5.829 -2.008 1.00 91.62 85 ILE A C 1
ATOM 636 O O . ILE A 1 85 ? 10.284 -6.940 -2.001 1.00 91.62 85 ILE A O 1
ATOM 640 N N . GLU A 1 86 ? 10.288 -4.753 -2.572 1.00 86.00 86 GLU A N 1
ATOM 641 C CA . GLU A 1 86 ? 11.514 -4.735 -3.373 1.00 86.00 86 GLU A CA 1
ATOM 642 C C . GLU A 1 86 ? 12.772 -4.759 -2.495 1.00 86.00 86 GLU A C 1
ATOM 644 O O . GLU A 1 86 ? 13.829 -5.231 -2.910 1.00 86.00 86 GLU A O 1
ATOM 649 N N . ARG A 1 87 ? 12.672 -4.261 -1.258 1.00 76.75 87 ARG A N 1
ATOM 650 C CA . ARG A 1 87 ? 13.803 -4.202 -0.326 1.00 76.75 87 ARG A CA 1
ATOM 651 C C . ARG A 1 87 ? 13.953 -5.500 0.461 1.00 76.75 87 ARG A C 1
ATOM 653 O O . ARG A 1 87 ? 12.963 -6.124 0.839 1.00 76.75 87 ARG A O 1
ATOM 660 N N . ASP A 1 88 ? 15.190 -5.851 0.818 1.00 68.88 88 ASP A N 1
ATOM 661 C CA . ASP A 1 88 ? 15.488 -6.988 1.705 1.00 68.88 88 ASP A CA 1
ATOM 662 C C . ASP A 1 88 ? 15.170 -6.684 3.182 1.00 68.88 88 ASP A C 1
ATOM 664 O O . ASP A 1 88 ? 15.951 -6.924 4.100 1.00 68.88 88 ASP A O 1
ATOM 668 N N . VAL A 1 89 ? 13.987 -6.121 3.427 1.00 72.44 89 VAL A N 1
ATOM 669 C CA . VAL A 1 89 ? 13.402 -6.074 4.760 1.00 72.44 89 VAL A CA 1
ATOM 670 C C . VAL A 1 89 ? 12.821 -7.459 5.007 1.00 72.44 89 VAL A C 1
ATOM 672 O O . VAL A 1 89 ? 11.914 -7.906 4.296 1.00 72.44 89 VAL A O 1
ATOM 675 N N . LYS A 1 90 ? 13.375 -8.174 5.986 1.00 71.56 90 LYS A N 1
ATOM 676 C CA . LYS A 1 90 ? 12.771 -9.409 6.483 1.00 71.56 90 LYS A CA 1
ATOM 677 C C . LYS A 1 90 ? 11.512 -9.017 7.241 1.00 71.56 90 LYS A C 1
ATOM 679 O O . LYS A 1 90 ? 11.603 -8.491 8.346 1.00 71.56 90 LYS A O 1
ATOM 684 N N . LEU A 1 91 ? 10.355 -9.215 6.616 1.00 73.94 91 LEU A N 1
ATOM 685 C CA . LEU A 1 91 ? 9.088 -9.083 7.311 1.00 73.94 91 LEU A CA 1
ATOM 686 C C . LEU A 1 91 ? 8.925 -10.281 8.244 1.00 73.94 91 LEU A C 1
ATOM 688 O O . LEU A 1 91 ? 8.616 -11.390 7.817 1.00 73.94 91 LEU A O 1
ATOM 692 N N . GLU A 1 92 ? 9.231 -10.053 9.511 1.00 72.44 92 GLU A N 1
ATOM 693 C CA . GLU A 1 92 ? 9.000 -10.990 10.602 1.00 72.44 92 GLU A CA 1
ATOM 694 C C . GLU A 1 92 ? 7.512 -11.020 10.976 1.00 72.44 92 GLU A C 1
ATOM 696 O O . GLU A 1 92 ? 6.750 -10.100 10.674 1.00 72.44 92 GLU A O 1
ATOM 701 N N . THR A 1 93 ? 7.099 -12.073 11.679 1.00 71.50 93 THR A N 1
ATOM 702 C CA . THR A 1 93 ? 5.703 -12.331 12.075 1.00 71.50 93 THR A CA 1
ATOM 703 C C . THR A 1 93 ? 5.130 -11.308 13.070 1.00 71.50 93 THR A C 1
ATOM 705 O O . THR A 1 93 ? 3.952 -11.391 13.421 1.00 71.50 93 THR A O 1
ATOM 708 N N . ASP A 1 94 ? 5.949 -10.357 13.521 1.00 83.56 94 ASP A N 1
ATOM 709 C CA . ASP A 1 94 ? 5.609 -9.293 14.469 1.00 83.56 94 ASP A CA 1
ATOM 710 C C . ASP A 1 94 ? 5.457 -7.936 13.765 1.00 83.56 94 ASP A C 1
ATOM 712 O O . ASP A 1 94 ? 5.757 -6.881 14.325 1.00 83.56 94 ASP A O 1
ATOM 716 N N . MET A 1 95 ? 5.019 -7.946 12.508 1.00 87.81 95 MET A N 1
ATOM 717 C CA . MET A 1 95 ? 4.687 -6.743 11.750 1.00 87.81 95 MET A CA 1
ATOM 718 C C . MET A 1 95 ? 3.210 -6.725 11.384 1.00 87.81 95 MET A C 1
ATOM 720 O O . MET A 1 95 ? 2.601 -7.770 11.145 1.00 87.81 95 MET A O 1
ATOM 724 N N . PHE A 1 96 ? 2.657 -5.519 11.311 1.00 91.12 96 PHE A N 1
ATOM 725 C CA . PHE A 1 96 ? 1.279 -5.289 10.914 1.00 91.12 96 PHE A CA 1
ATOM 726 C C . PHE A 1 96 ? 1.208 -4.296 9.768 1.00 91.12 96 PHE A C 1
ATOM 728 O O . PHE A 1 96 ? 1.933 -3.303 9.757 1.00 91.12 96 PHE A O 1
ATOM 735 N N . ALA A 1 97 ? 0.305 -4.557 8.832 1.00 93.62 97 ALA A N 1
ATOM 736 C CA . ALA A 1 97 ? -0.084 -3.626 7.791 1.00 93.62 97 ALA A CA 1
ATOM 737 C C . ALA A 1 97 ? -1.299 -2.808 8.254 1.00 93.62 97 ALA A C 1
ATOM 739 O O . ALA A 1 97 ? -2.249 -3.336 8.828 1.00 93.62 97 ALA A O 1
ATOM 740 N N . GLN A 1 98 ? -1.280 -1.508 8.001 1.00 93.56 98 GLN A N 1
ATOM 741 C CA . GLN A 1 98 ? -2.368 -0.590 8.306 1.00 93.56 98 GLN A CA 1
ATOM 742 C C . GLN A 1 98 ? -2.618 0.305 7.095 1.00 93.56 98 GLN A C 1
ATOM 744 O O . GLN A 1 98 ? -1.678 0.766 6.448 1.00 93.56 98 GLN A O 1
ATOM 749 N N . LEU A 1 99 ? -3.884 0.584 6.804 1.00 93.94 99 LEU A N 1
ATOM 750 C CA . LEU A 1 99 ? -4.250 1.571 5.794 1.00 93.94 99 LEU A CA 1
ATOM 751 C C . LEU A 1 99 ? -4.119 2.981 6.365 1.00 93.94 99 LEU A C 1
ATOM 753 O O . LEU A 1 99 ? -4.625 3.280 7.452 1.00 93.94 99 LEU A O 1
ATOM 757 N N . LYS A 1 100 ? -3.460 3.862 5.611 1.00 92.19 100 LYS A N 1
ATOM 758 C CA . LYS A 1 100 ? -3.369 5.288 5.924 1.00 92.19 100 LYS A CA 1
ATOM 759 C C . LYS A 1 100 ? -3.722 6.134 4.712 1.00 92.19 100 LYS A C 1
ATOM 761 O O . LYS A 1 100 ? -3.349 5.807 3.592 1.00 92.19 100 LYS A O 1
ATOM 766 N N . SER A 1 101 ? -4.396 7.252 4.964 1.00 89.75 101 SER A N 1
ATOM 767 C CA . SER A 1 101 ? -4.717 8.254 3.945 1.00 89.75 101 SER A CA 1
ATOM 768 C C . SER A 1 101 ? -3.622 9.317 3.875 1.00 89.75 101 SER A C 1
ATOM 770 O O . SER A 1 101 ? -3.131 9.774 4.912 1.00 89.75 101 SER A O 1
ATOM 772 N N . VAL A 1 102 ? -3.253 9.746 2.667 1.00 85.38 102 VAL A N 1
ATOM 773 C CA . VAL A 1 102 ? -2.454 10.958 2.444 1.00 85.38 102 VAL A CA 1
ATOM 774 C C . VAL A 1 102 ? -3.396 12.118 2.148 1.00 85.38 102 VAL A C 1
ATOM 776 O O . VAL A 1 102 ? -3.989 12.201 1.076 1.00 85.38 102 VAL A O 1
ATOM 779 N N . GLY A 1 103 ? -3.483 13.060 3.085 1.00 85.62 103 GLY A N 1
ATOM 780 C CA . GLY A 1 103 ? -4.275 14.273 2.903 1.00 85.62 103 GLY A CA 1
ATOM 781 C C . GLY A 1 103 ? -5.785 14.015 2.864 1.00 85.62 103 GLY A C 1
ATOM 782 O O . GLY A 1 103 ? -6.285 13.036 3.416 1.00 85.62 103 GLY A O 1
ATOM 783 N N . ILE A 1 104 ? -6.503 14.949 2.237 1.00 84.44 104 ILE A N 1
ATOM 784 C CA . ILE A 1 104 ? -7.977 15.010 2.221 1.00 84.44 104 ILE A CA 1
ATOM 785 C C . ILE A 1 104 ? -8.548 14.400 0.928 1.00 84.44 104 ILE A C 1
ATOM 787 O O . ILE A 1 104 ? -9.730 14.092 0.845 1.00 84.44 104 ILE A O 1
ATOM 791 N N . THR A 1 105 ? -7.704 14.176 -0.082 1.00 81.12 105 THR A N 1
ATOM 792 C CA . THR A 1 105 ? -8.103 13.639 -1.392 1.00 81.12 105 THR A CA 1
ATOM 793 C C . THR A 1 105 ? -8.478 12.155 -1.359 1.00 81.12 105 THR A C 1
ATOM 795 O O . THR A 1 105 ? -8.941 11.635 -2.369 1.00 81.12 105 THR A O 1
ATOM 798 N N . GLY A 1 106 ? -8.287 11.473 -0.222 1.00 83.12 106 GLY A N 1
ATOM 799 C CA . GLY A 1 106 ? -8.668 10.071 -0.032 1.00 83.12 106 GLY A CA 1
ATOM 800 C C . GLY A 1 106 ? -7.714 9.065 -0.675 1.00 83.12 106 GLY A C 1
ATOM 801 O O . GLY A 1 106 ? -8.084 7.910 -0.850 1.00 83.12 106 GLY A O 1
ATOM 802 N N . ILE A 1 107 ? -6.499 9.480 -1.045 1.00 89.38 107 ILE A N 1
ATOM 803 C CA . ILE A 1 107 ? -5.482 8.558 -1.563 1.00 89.38 107 ILE A CA 1
ATOM 804 C C . ILE A 1 107 ? -4.953 7.722 -0.399 1.00 89.38 107 ILE A C 1
ATOM 806 O O . ILE A 1 107 ? -4.423 8.274 0.568 1.00 89.38 107 ILE A O 1
ATOM 810 N N . MET A 1 108 ? -5.047 6.400 -0.514 1.00 91.81 108 MET A N 1
ATOM 811 C CA . MET A 1 108 ? -4.609 5.468 0.519 1.00 91.81 108 MET A CA 1
ATOM 812 C C . MET A 1 108 ? -3.275 4.818 0.161 1.00 91.81 108 MET A C 1
ATOM 814 O O . MET A 1 108 ? -2.942 4.564 -1.001 1.00 91.81 108 MET A O 1
ATOM 818 N N . PHE A 1 109 ? -2.506 4.514 1.196 1.00 94.69 109 PHE A N 1
ATOM 819 C CA . PHE A 1 109 ? -1.293 3.719 1.118 1.00 94.69 109 PHE A CA 1
ATOM 820 C C . PHE A 1 109 ? -1.255 2.721 2.270 1.00 94.69 109 PHE A C 1
ATOM 822 O O . PHE A 1 109 ? -1.920 2.898 3.295 1.00 94.69 109 PHE A O 1
ATOM 829 N N . ILE A 1 110 ? -0.458 1.671 2.101 1.00 95.44 110 ILE A N 1
ATOM 830 C CA . ILE A 1 110 ? -0.250 0.675 3.149 1.00 95.44 110 ILE A CA 1
ATOM 831 C C . ILE A 1 110 ? 0.985 1.079 3.932 1.00 95.44 110 ILE A C 1
ATOM 833 O O . ILE A 1 110 ? 2.064 1.251 3.360 1.00 95.44 110 ILE A O 1
ATOM 837 N N . GLU A 1 111 ? 0.837 1.208 5.242 1.00 94.62 111 GLU A N 1
ATOM 838 C CA . GLU A 1 111 ? 1.958 1.336 6.153 1.00 94.62 111 GLU A CA 1
ATOM 839 C C . GLU A 1 111 ? 2.176 0.038 6.923 1.00 94.62 111 GLU A C 1
ATOM 841 O O . GLU A 1 111 ? 1.264 -0.495 7.543 1.00 94.62 111 GLU A O 1
ATOM 846 N N . ILE A 1 112 ? 3.405 -0.457 6.890 1.00 93.00 112 ILE A N 1
ATOM 847 C CA . ILE A 1 112 ? 3.880 -1.569 7.694 1.00 93.00 112 ILE A CA 1
ATOM 848 C C . ILE A 1 112 ? 4.594 -0.989 8.914 1.00 93.00 112 ILE A C 1
ATOM 850 O O . ILE A 1 112 ? 5.492 -0.151 8.787 1.00 93.00 112 ILE A O 1
ATOM 854 N N . ASP A 1 113 ? 4.216 -1.451 10.098 1.00 90.69 113 ASP A N 1
ATOM 855 C CA . ASP A 1 113 ? 4.892 -1.128 11.353 1.00 90.69 113 ASP A CA 1
ATOM 856 C C . ASP A 1 113 ? 5.151 -2.409 12.154 1.00 90.69 113 ASP A C 1
ATOM 858 O O . ASP A 1 113 ? 4.561 -3.462 11.908 1.00 90.69 113 ASP A O 1
ATOM 862 N N . ARG A 1 114 ? 6.065 -2.332 13.117 1.00 89.19 114 ARG A N 1
ATOM 863 C CA . ARG A 1 114 ? 6.351 -3.419 14.051 1.00 89.19 114 ARG A CA 1
ATOM 864 C C . ARG A 1 114 ? 5.341 -3.399 15.195 1.00 89.19 114 ARG A C 1
ATOM 866 O O . ARG A 1 114 ? 5.079 -2.338 15.764 1.00 89.19 114 ARG A O 1
ATOM 873 N N . LYS A 1 115 ? 4.871 -4.581 15.584 1.00 86.75 115 LYS A N 1
ATOM 874 C CA . LYS A 1 115 ? 4.155 -4.832 16.835 1.00 86.75 115 LYS A CA 1
ATOM 875 C C . LYS A 1 115 ? 4.936 -4.249 18.007 1.00 86.75 115 LYS A C 1
ATOM 877 O O . LYS A 1 115 ? 6.125 -4.534 18.167 1.00 86.75 115 LYS A O 1
ATOM 882 N N . LYS A 1 116 ? 4.279 -3.429 18.824 1.00 85.19 116 LYS A N 1
ATOM 883 C CA . LYS A 1 116 ? 4.8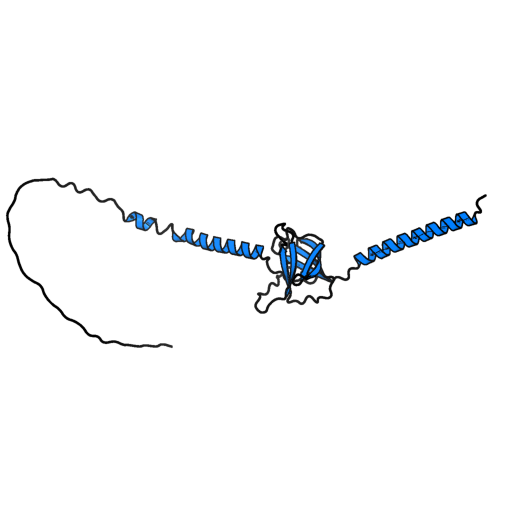35 -3.001 20.110 1.00 85.19 116 LYS A CA 1
ATOM 884 C C . LYS A 1 116 ? 4.477 -4.024 21.181 1.00 85.19 116 LYS A C 1
ATOM 886 O O . LYS A 1 116 ? 3.455 -4.702 21.098 1.00 85.19 116 LYS A O 1
ATOM 891 N N . GLU A 1 117 ? 5.327 -4.134 22.191 1.00 78.25 117 GLU A N 1
ATOM 892 C CA . GLU A 1 117 ? 5.068 -4.970 23.358 1.00 78.25 117 GLU A CA 1
ATOM 893 C C . GLU A 1 117 ? 3.819 -4.431 24.081 1.00 78.25 117 GLU A C 1
ATOM 895 O O . GLU A 1 117 ? 3.803 -3.285 24.526 1.00 78.25 117 GLU A O 1
ATOM 900 N N . GLY A 1 118 ? 2.735 -5.215 24.090 1.00 78.44 118 GLY A N 1
ATOM 901 C CA . GLY A 1 118 ? 1.421 -4.814 24.612 1.00 78.44 118 GLY A CA 1
ATOM 902 C C . GLY A 1 118 ? 0.339 -4.525 23.561 1.00 78.44 118 GLY A C 1
ATOM 903 O O . GLY A 1 118 ? -0.825 -4.404 23.935 1.00 78.44 118 GLY A O 1
ATOM 904 N N . ASP A 1 119 ? 0.668 -4.463 22.263 1.00 79.81 119 ASP A N 1
ATOM 905 C CA . ASP A 1 119 ? -0.368 -4.454 21.218 1.00 79.81 119 ASP A CA 1
ATOM 906 C C . ASP A 1 119 ? -1.079 -5.825 21.176 1.00 79.81 119 ASP A C 1
ATOM 908 O O . ASP A 1 119 ? -0.406 -6.868 21.235 1.00 79.81 119 ASP A O 1
ATOM 912 N N . PRO A 1 120 ? -2.419 -5.858 21.029 1.00 78.94 120 PRO A N 1
ATOM 913 C CA . PRO A 1 120 ? -3.148 -7.110 20.875 1.00 78.94 120 PRO A CA 1
ATOM 914 C C . PRO A 1 120 ? -2.680 -7.850 19.616 1.00 78.94 120 PRO A C 1
ATOM 916 O O . PRO A 1 120 ? -2.113 -7.269 18.686 1.00 78.94 120 PRO A O 1
ATOM 919 N N . ASP A 1 121 ? -2.867 -9.170 19.591 1.00 79.12 121 ASP A N 1
ATOM 920 C CA . ASP A 1 121 ? -2.475 -9.953 18.426 1.00 79.12 121 ASP A CA 1
ATOM 921 C C . ASP A 1 121 ? -3.489 -9.761 17.293 1.00 79.12 121 ASP A C 1
ATOM 923 O O . ASP A 1 121 ? -4.557 -10.361 17.302 1.00 79.12 121 ASP A O 1
ATOM 927 N N . PHE A 1 122 ? -3.158 -8.922 16.308 1.00 77.94 122 PHE A N 1
ATOM 928 C CA . PHE A 1 122 ? -4.009 -8.666 15.137 1.00 77.94 122 PHE A CA 1
ATOM 929 C C . PHE A 1 122 ? -3.906 -9.760 14.061 1.00 77.94 122 PHE A C 1
ATOM 931 O O . PHE A 1 122 ? -4.196 -9.532 12.885 1.00 77.94 122 PHE A O 1
ATOM 938 N N . ARG A 1 123 ? -3.443 -10.958 14.431 1.00 78.00 123 ARG A N 1
ATOM 939 C CA . ARG A 1 123 ? -3.400 -12.093 13.510 1.00 78.00 123 ARG A CA 1
ATOM 940 C C . ARG A 1 123 ? -4.824 -12.500 13.170 1.00 78.00 123 ARG A C 1
ATOM 942 O O . ARG A 1 123 ? -5.557 -13.003 14.015 1.00 78.00 123 ARG A O 1
ATOM 949 N N . GLN A 1 124 ? -5.200 -12.279 11.918 1.00 70.44 124 GLN A N 1
ATOM 950 C CA . GLN A 1 124 ? -6.509 -12.672 11.429 1.00 70.44 124 GLN A CA 1
ATOM 951 C C . GLN A 1 124 ? -6.552 -14.188 11.227 1.00 70.44 124 GLN A C 1
ATOM 953 O O . GLN A 1 124 ? -5.684 -14.767 10.568 1.00 70.44 124 GLN A O 1
ATOM 958 N N . ALA A 1 125 ? -7.565 -14.832 11.807 1.00 72.00 125 ALA A N 1
ATOM 959 C CA . ALA A 1 125 ? -7.845 -16.240 11.579 1.00 72.00 125 ALA A CA 1
ATOM 960 C C . ALA A 1 125 ? -8.470 -16.395 10.190 1.00 72.00 125 ALA A C 1
ATOM 962 O O . ALA A 1 125 ? -9.667 -16.204 10.000 1.00 72.00 125 ALA A O 1
ATOM 963 N N . ILE A 1 126 ? -7.633 -16.707 9.210 1.00 81.06 126 ILE A N 1
ATOM 964 C CA . ILE A 1 126 ? -8.068 -16.916 7.834 1.00 81.06 126 ILE A CA 1
ATOM 965 C C . ILE A 1 126 ? -8.506 -18.374 7.681 1.00 81.06 126 ILE A C 1
ATOM 967 O O . ILE A 1 126 ? -7.778 -19.293 8.054 1.00 81.06 126 ILE A O 1
ATOM 971 N N . SER A 1 127 ? -9.701 -18.593 7.132 1.00 80.69 127 SER A N 1
ATOM 972 C CA . SER A 1 127 ? -10.289 -19.927 6.931 1.00 80.69 127 SER A CA 1
ATOM 973 C C . SER A 1 127 ? -9.792 -20.639 5.664 1.00 80.69 127 SER A C 1
ATOM 975 O O . SER A 1 127 ? -10.111 -21.806 5.438 1.00 80.69 127 SER A O 1
ATOM 977 N N . PHE A 1 128 ? -9.004 -19.952 4.835 1.00 84.12 128 PHE A N 1
ATOM 978 C CA . PHE A 1 128 ? -8.509 -20.422 3.543 1.00 84.12 128 PHE A CA 1
ATOM 979 C C . PHE A 1 128 ? -6.973 -20.414 3.457 1.00 84.12 128 PHE A C 1
ATOM 981 O O . PHE A 1 128 ? -6.266 -19.816 4.265 1.00 84.12 128 PHE A O 1
ATOM 988 N N . ARG A 1 129 ? -6.429 -21.097 2.443 1.00 84.62 129 ARG A N 1
ATOM 989 C CA . ARG A 1 129 ? -4.981 -21.170 2.205 1.00 84.62 129 ARG A CA 1
ATOM 990 C C . ARG A 1 129 ? -4.519 -19.985 1.355 1.00 84.62 129 ARG A C 1
ATOM 992 O O . ARG A 1 129 ? -4.933 -19.873 0.204 1.00 84.62 129 ARG A O 1
ATOM 999 N N . SER A 1 130 ? -3.625 -19.148 1.880 1.00 84.12 130 SER A N 1
ATOM 1000 C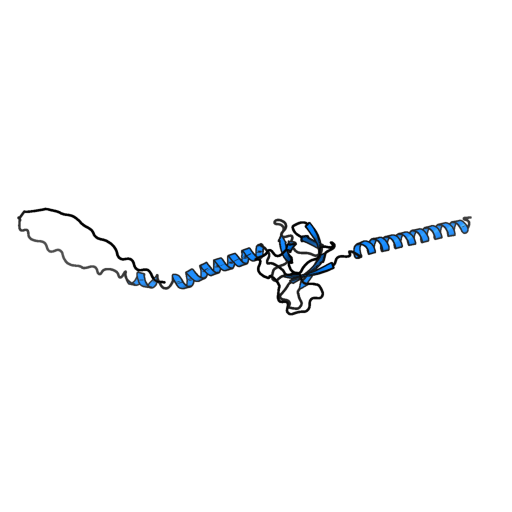 CA . SER A 1 130 ? -3.015 -18.063 1.103 1.00 84.12 130 SER A CA 1
ATOM 1001 C C . SER A 1 130 ? -1.862 -18.575 0.229 1.00 84.12 130 SER A C 1
ATOM 1003 O O . SER A 1 130 ? -1.128 -19.499 0.588 1.00 84.12 130 SER A O 1
ATOM 1005 N N . LYS A 1 131 ? -1.685 -17.958 -0.945 1.00 85.62 131 LYS A N 1
ATOM 1006 C CA . LYS A 1 131 ? -0.562 -18.247 -1.856 1.00 85.62 131 LYS A CA 1
ATOM 1007 C C . LYS A 1 131 ? 0.750 -17.590 -1.407 1.00 85.62 131 LYS A C 1
ATOM 1009 O O . LYS A 1 131 ? 1.824 -18.100 -1.715 1.00 85.62 131 LYS A O 1
ATOM 1014 N N . TYR A 1 132 ? 0.654 -16.465 -0.701 1.00 89.12 132 TYR A N 1
ATOM 1015 C CA . TYR A 1 132 ? 1.777 -15.656 -0.222 1.00 89.12 132 TYR A CA 1
ATOM 1016 C C . TYR A 1 132 ? 1.785 -15.583 1.312 1.00 89.12 132 TYR A C 1
ATOM 1018 O O . TYR A 1 132 ? 0.734 -15.798 1.926 1.00 89.12 132 TYR A O 1
ATOM 1026 N N . PRO A 1 133 ? 2.932 -15.268 1.947 1.00 89.19 133 PRO A N 1
ATOM 1027 C CA . PRO A 1 133 ? 2.990 -15.039 3.385 1.00 89.19 133 PRO A CA 1
ATOM 1028 C C . PRO A 1 133 ? 2.053 -13.898 3.785 1.00 89.19 133 PRO A C 1
ATOM 1030 O O . PRO A 1 133 ? 2.074 -12.825 3.173 1.00 89.19 133 PRO A O 1
ATOM 1033 N N . VAL A 1 134 ? 1.230 -14.154 4.799 1.00 90.94 134 VAL A N 1
ATOM 1034 C CA . VAL A 1 134 ? 0.238 -13.195 5.278 1.00 90.94 134 VAL A CA 1
ATOM 1035 C C . VAL A 1 134 ? 0.874 -12.245 6.281 1.00 90.94 134 VAL A C 1
ATOM 1037 O O . VAL A 1 134 ? 1.490 -12.689 7.250 1.00 90.94 134 VAL A O 1
ATOM 1040 N N . ILE A 1 135 ? 0.678 -10.946 6.075 1.00 91.50 135 ILE A N 1
ATOM 1041 C CA . ILE A 1 135 ? 0.974 -9.915 7.070 1.00 91.50 135 ILE A CA 1
ATOM 1042 C C . ILE A 1 135 ? -0.338 -9.556 7.759 1.00 91.50 135 ILE A C 1
ATOM 1044 O O . ILE A 1 135 ? -1.318 -9.206 7.095 1.00 91.50 135 ILE A O 1
ATOM 1048 N N . ALA A 1 136 ? -0.342 -9.644 9.086 1.00 91.44 136 ALA A N 1
ATOM 1049 C CA . ALA A 1 136 ? -1.485 -9.290 9.912 1.00 91.44 136 ALA A CA 1
ATOM 1050 C C . ALA A 1 136 ? -1.850 -7.805 9.742 1.00 91.44 136 ALA A C 1
ATOM 1052 O O . ALA A 1 136 ? -0.991 -6.976 9.444 1.00 91.44 136 ALA A O 1
ATOM 1053 N N . THR A 1 137 ? -3.117 -7.456 9.920 1.00 91.75 137 THR A N 1
ATOM 1054 C CA . THR A 1 137 ? -3.631 -6.116 9.609 1.00 91.75 137 THR A CA 1
ATOM 1055 C C . THR A 1 137 ? -4.251 -5.467 10.831 1.00 91.75 137 THR A C 1
ATOM 1057 O O . THR A 1 137 ? -4.978 -6.098 11.594 1.00 91.75 137 THR A O 1
ATOM 1060 N N . LYS A 1 138 ? -3.947 -4.183 11.023 1.00 91.62 138 LYS A N 1
ATOM 1061 C CA . LYS A 1 138 ? -4.528 -3.352 12.079 1.00 91.62 138 LYS A CA 1
AT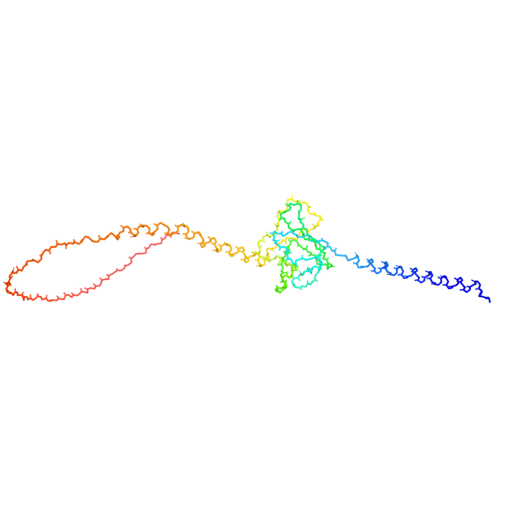OM 1062 C C . LYS A 1 138 ? -5.593 -2.443 11.458 1.00 91.62 138 LYS A C 1
ATOM 1064 O O . LYS A 1 138 ? -5.311 -1.879 10.397 1.00 91.62 138 LYS A O 1
ATOM 1069 N N . PRO A 1 139 ? -6.747 -2.235 12.122 1.00 90.19 139 PRO A N 1
ATOM 1070 C CA . PRO A 1 139 ? -7.758 -1.296 11.647 1.00 90.19 139 PRO A CA 1
ATOM 1071 C C . PRO A 1 139 ? -7.165 0.089 11.372 1.00 90.19 139 PRO A C 1
ATOM 1073 O O . PRO A 1 139 ? -6.291 0.563 12.115 1.00 90.19 139 PRO A O 1
ATOM 1076 N N . SER A 1 140 ? -7.631 0.758 10.322 1.00 91.19 140 SER A N 1
ATOM 1077 C CA . SER A 1 140 ? -7.237 2.134 10.031 1.00 91.19 140 SER A CA 1
ATOM 1078 C C . SER A 1 140 ? -7.702 3.090 11.131 1.00 91.19 140 SER A C 1
ATOM 1080 O O . SER A 1 140 ? -8.663 2.837 11.862 1.00 91.19 140 SER A O 1
ATOM 1082 N N . GLY A 1 141 ? -7.031 4.240 11.241 1.00 88.44 141 GLY A N 1
ATOM 1083 C CA . GLY A 1 141 ? -7.441 5.284 12.186 1.00 88.44 141 GLY A CA 1
ATOM 1084 C C . GLY A 1 141 ? -8.866 5.793 11.932 1.00 88.44 141 GLY A C 1
ATOM 1085 O O . GLY A 1 141 ? -9.558 6.157 12.877 1.00 88.44 141 GLY A O 1
ATOM 1086 N N . VAL A 1 142 ? -9.323 5.759 10.674 1.00 87.88 142 VAL A N 1
ATOM 1087 C CA . VAL A 1 142 ? -10.695 6.131 10.302 1.00 87.88 142 VAL A CA 1
ATOM 1088 C C . VAL A 1 142 ? -11.688 5.087 10.811 1.00 87.88 142 VAL A C 1
ATOM 1090 O O . VAL A 1 142 ? -12.692 5.462 11.413 1.00 87.88 142 VAL A O 1
ATOM 1093 N N . LYS A 1 143 ? -11.391 3.791 10.648 1.00 88.69 143 LYS A N 1
ATOM 1094 C CA . LYS A 1 143 ? -12.234 2.710 11.175 1.00 88.69 143 LYS A CA 1
ATOM 1095 C C . LYS A 1 143 ? -12.343 2.759 12.697 1.00 88.69 143 LYS A C 1
ATOM 1097 O O . LYS A 1 143 ? -13.448 2.735 13.220 1.00 88.69 143 LYS A O 1
ATOM 1102 N N . MET A 1 144 ? -11.219 2.918 13.401 1.00 89.06 144 MET A N 1
ATOM 1103 C CA . MET A 1 144 ? -11.218 3.033 14.868 1.00 89.06 144 MET A CA 1
ATOM 1104 C C . MET A 1 144 ? -12.073 4.204 15.365 1.00 89.06 144 MET A C 1
ATOM 1106 O O . MET A 1 144 ? -12.739 4.096 16.391 1.00 89.06 144 MET A O 1
ATOM 1110 N N . PHE A 1 145 ? -12.057 5.326 14.642 1.00 91.12 145 PHE A N 1
ATOM 1111 C CA . PHE A 1 145 ? -12.877 6.484 14.973 1.00 91.12 145 PHE A CA 1
ATOM 1112 C C . PHE A 1 145 ? -14.374 6.210 14.773 1.00 91.12 145 PHE A C 1
ATOM 1114 O O . PHE A 1 145 ? -15.162 6.518 15.664 1.00 91.12 145 PHE A O 1
ATOM 1121 N N . MET A 1 146 ? -14.761 5.600 13.648 1.00 90.44 146 MET A N 1
ATOM 1122 C CA . MET A 1 146 ? -16.161 5.247 13.374 1.00 90.44 146 MET A CA 1
ATOM 1123 C C . MET A 1 146 ? -16.694 4.213 14.371 1.00 90.44 146 MET A C 1
ATOM 1125 O O . MET A 1 146 ? -17.753 4.429 14.956 1.00 90.44 146 MET A O 1
ATOM 1129 N N . ASP A 1 147 ? -15.915 3.162 14.645 1.00 91.06 147 ASP A N 1
ATOM 1130 C CA . ASP A 1 147 ? -16.260 2.131 15.631 1.00 91.06 147 ASP A CA 1
ATOM 1131 C C . ASP A 1 147 ? -16.491 2.764 17.023 1.00 91.06 147 ASP A C 1
ATOM 1133 O O . ASP A 1 147 ? -17.458 2.437 17.714 1.00 91.06 147 ASP A O 1
ATOM 1137 N N . GLY A 1 148 ? -15.651 3.735 17.412 1.00 92.44 148 GLY A N 1
ATOM 1138 C CA . GLY A 1 148 ? -15.808 4.482 18.663 1.00 92.44 148 GLY A CA 1
ATOM 1139 C C . GLY A 1 148 ? -17.030 5.409 18.687 1.00 92.44 148 GLY A C 1
ATOM 1140 O O . GLY A 1 148 ? -17.684 5.537 19.723 1.00 92.44 148 GLY A O 1
ATOM 1141 N N . MET A 1 149 ? -17.381 6.044 17.563 1.00 95.38 149 MET A N 1
ATOM 1142 C CA . MET A 1 149 ? -18.606 6.851 17.466 1.00 95.38 149 MET A CA 1
ATOM 1143 C C . MET A 1 149 ? -19.859 5.992 17.638 1.00 95.38 149 MET A C 1
ATOM 1145 O O . MET A 1 149 ? -20.762 6.373 18.386 1.00 95.38 149 MET A O 1
ATOM 1149 N N . ASP A 1 150 ? -19.901 4.828 16.994 1.00 93.62 150 ASP A N 1
ATOM 1150 C CA . ASP A 1 150 ? -21.017 3.890 17.112 1.00 93.62 150 ASP A CA 1
ATOM 1151 C C . ASP A 1 150 ? -21.168 3.365 18.544 1.00 93.62 150 ASP A C 1
ATOM 1153 O O . ASP A 1 150 ? -22.288 3.195 19.035 1.00 93.62 150 ASP A O 1
ATOM 1157 N N . GLU A 1 151 ? -20.056 3.139 19.245 1.00 92.44 151 GLU A N 1
ATOM 1158 C CA . GLU A 1 151 ? -20.058 2.764 20.659 1.00 92.44 151 GLU A CA 1
ATOM 1159 C C . GLU A 1 151 ? -20.651 3.871 21.542 1.00 92.44 151 GLU A C 1
ATOM 1161 O O . GLU A 1 151 ? -21.552 3.609 22.342 1.00 92.44 151 GLU A O 1
ATOM 1166 N N . VAL A 1 152 ? -20.233 5.126 21.352 1.00 93.31 152 VAL A N 1
ATOM 1167 C CA . VAL A 1 152 ? -20.785 6.271 22.099 1.00 93.31 152 VAL A CA 1
ATOM 1168 C C . VAL A 1 152 ? -22.277 6.458 21.816 1.00 93.31 152 VAL A C 1
ATOM 1170 O O . VAL A 1 152 ? -23.056 6.686 22.744 1.00 93.31 152 VAL A O 1
ATOM 1173 N N . LEU A 1 153 ? -22.708 6.320 20.559 1.00 91.94 153 LEU A N 1
ATOM 1174 C CA . LEU A 1 153 ? -24.126 6.394 20.197 1.00 91.94 153 LEU A CA 1
ATOM 1175 C C . LEU A 1 153 ? -24.942 5.287 20.868 1.00 91.94 153 LEU A C 1
ATOM 1177 O O . LEU A 1 153 ? -26.045 5.555 21.345 1.00 91.94 153 LEU A O 1
ATOM 1181 N N . LYS A 1 154 ? -24.400 4.068 20.966 1.00 90.69 154 LYS A N 1
ATOM 1182 C CA . LYS A 1 154 ? -25.042 2.960 21.692 1.00 90.69 154 LYS A CA 1
ATOM 1183 C C . LYS A 1 154 ? -25.176 3.257 23.182 1.00 90.69 154 LYS A C 1
ATOM 1185 O O . LYS A 1 154 ? -26.250 3.026 23.736 1.00 90.69 154 LYS A O 1
ATOM 1190 N N . LEU A 1 155 ? -24.137 3.818 23.807 1.00 87.25 155 LEU A N 1
ATOM 1191 C CA . LEU A 1 155 ? -24.189 4.236 25.212 1.00 87.25 155 LEU A CA 1
ATOM 1192 C C . LEU A 1 155 ? -25.295 5.277 25.444 1.00 87.25 155 LEU A C 1
ATOM 1194 O O . LEU A 1 155 ? -26.040 5.173 26.416 1.00 87.25 155 LEU A O 1
ATOM 1198 N N . ILE A 1 156 ? -25.451 6.251 24.541 1.00 87.94 156 ILE A N 1
ATOM 1199 C CA . ILE A 1 156 ? -26.502 7.278 24.637 1.00 87.94 156 ILE A CA 1
ATOM 1200 C C . ILE A 1 156 ? -27.896 6.679 24.378 1.00 87.94 156 ILE A C 1
ATOM 1202 O O . ILE A 1 156 ? -28.834 6.954 25.127 1.00 87.94 156 ILE A O 1
ATOM 1206 N N . ALA A 1 157 ? -28.043 5.833 23.357 1.00 84.50 157 ALA A N 1
ATOM 1207 C CA . ALA A 1 157 ? -29.321 5.213 22.998 1.00 84.50 157 ALA A CA 1
ATOM 1208 C C . ALA A 1 157 ? -29.853 4.256 24.085 1.00 84.50 157 ALA A C 1
ATOM 1210 O O . ALA A 1 157 ? -31.067 4.166 24.308 1.00 84.50 157 ALA A O 1
ATOM 1211 N N . GLU A 1 158 ? -28.966 3.558 24.801 1.00 75.62 158 GLU A N 1
ATOM 1212 C CA . GLU A 1 158 ? -29.361 2.699 25.922 1.00 75.62 158 GLU A CA 1
ATOM 1213 C C . GLU A 1 158 ? -29.849 3.504 27.143 1.00 75.62 158 GLU A C 1
ATOM 1215 O O . GLU A 1 158 ? -30.736 3.048 27.873 1.00 75.62 158 GLU A O 1
ATOM 1220 N N . LEU A 1 159 ? -29.346 4.727 27.341 1.00 76.19 159 LEU A N 1
ATOM 1221 C CA . LEU A 1 159 ? -29.772 5.598 28.442 1.00 76.19 159 LEU A CA 1
ATOM 1222 C C . LEU A 1 159 ? -31.192 6.164 28.242 1.00 76.19 159 LEU A C 1
ATOM 1224 O O . LEU A 1 159 ? -31.944 6.272 29.215 1.00 76.19 159 LEU A O 1
ATOM 1228 N N . ASP A 1 160 ? -31.594 6.470 27.005 1.00 68.94 160 ASP A N 1
ATOM 1229 C CA . ASP A 1 160 ? -32.890 7.110 26.711 1.00 68.94 160 ASP A CA 1
ATOM 1230 C C . ASP A 1 160 ? -34.064 6.105 26.689 1.00 68.94 160 ASP A C 1
ATOM 1232 O O . ASP A 1 160 ? -35.168 6.373 27.171 1.00 68.94 160 ASP A O 1
ATOM 1236 N N . THR A 1 161 ? -33.814 4.872 26.237 1.00 61.97 161 THR A N 1
ATOM 1237 C CA . THR A 1 161 ? -34.865 3.844 26.097 1.00 61.97 161 THR A CA 1
ATOM 1238 C C . THR A 1 161 ? -35.288 3.192 27.419 1.00 61.97 161 THR A C 1
ATOM 1240 O O . THR A 1 161 ? -36.459 2.838 27.576 1.00 61.97 161 THR A O 1
ATOM 1243 N N . LYS A 1 162 ? -34.384 3.063 28.403 1.00 60.03 162 LYS A N 1
ATOM 1244 C CA . LYS A 1 162 ? -34.698 2.477 29.726 1.00 60.03 162 LYS A CA 1
ATOM 1245 C C . LYS A 1 162 ? -34.983 3.520 30.820 1.00 60.03 162 LYS A C 1
ATOM 1247 O O . LYS A 1 162 ? -35.656 3.194 31.797 1.00 60.03 162 LYS A O 1
ATOM 1252 N N . GLY A 1 163 ? -34.491 4.757 30.691 1.00 58.09 163 GLY A N 1
ATOM 1253 C CA . GLY A 1 163 ? -34.458 5.728 31.795 1.00 58.09 163 GLY A CA 1
ATOM 1254 C C . GLY A 1 163 ? -35.680 6.642 31.952 1.00 58.09 163 GLY A C 1
ATOM 1255 O O . GLY A 1 163 ? -36.063 6.951 33.085 1.00 58.09 163 GLY A O 1
ATOM 1256 N N . ILE A 1 164 ? -36.302 7.086 30.852 1.00 59.69 164 ILE A N 1
ATOM 1257 C CA . ILE A 1 164 ? -37.202 8.260 30.892 1.00 59.69 164 ILE A CA 1
ATOM 1258 C C . ILE A 1 164 ? -38.697 7.888 30.875 1.00 59.69 164 ILE A C 1
ATOM 1260 O O . ILE A 1 164 ? -39.502 8.534 31.550 1.00 59.69 164 ILE A O 1
ATOM 1264 N N . SER A 1 165 ? -39.084 6.789 30.219 1.00 61.06 165 SER A N 1
ATOM 1265 C CA . SER A 1 165 ? -40.503 6.400 30.088 1.00 61.06 165 SER A CA 1
ATOM 1266 C C . SER A 1 165 ? -41.158 5.962 31.417 1.00 61.06 165 SER A C 1
ATOM 1268 O O . SER A 1 165 ? -42.352 6.175 31.636 1.00 61.06 165 SER A O 1
ATOM 1270 N N . GLY A 1 166 ? -40.381 5.420 32.364 1.00 56.94 166 GLY A N 1
ATOM 1271 C CA . GLY A 1 166 ? -40.905 4.955 33.658 1.00 56.94 166 GLY A CA 1
ATOM 1272 C C . GLY A 1 166 ? -41.081 6.046 34.724 1.00 56.94 166 GLY A C 1
ATOM 1273 O O . GLY A 1 166 ? -41.953 5.935 35.588 1.00 56.94 166 GLY A O 1
ATOM 1274 N N . LYS A 1 167 ? -40.277 7.118 34.683 1.00 57.16 167 LYS A N 1
ATOM 1275 C CA . LYS A 1 167 ? -40.245 8.125 35.762 1.00 57.16 167 LYS A CA 1
ATOM 1276 C C . LYS A 1 167 ? -41.231 9.275 35.550 1.00 57.16 167 LYS A C 1
ATOM 1278 O O . LYS A 1 167 ? -41.825 9.730 36.522 1.00 57.16 167 LYS A O 1
ATOM 1283 N N . ALA A 1 168 ? -41.518 9.652 34.302 1.00 58.12 168 ALA A N 1
ATOM 1284 C CA . ALA A 1 168 ? -42.474 10.723 34.007 1.00 58.12 168 ALA A CA 1
ATOM 1285 C C . ALA A 1 168 ? -43.921 10.375 34.415 1.00 58.12 168 ALA A C 1
ATOM 1287 O O . ALA A 1 168 ? -44.652 11.232 34.899 1.00 58.12 168 ALA A O 1
ATOM 1288 N N . ARG A 1 169 ? -44.340 9.105 34.302 1.00 57.22 169 ARG A N 1
ATOM 1289 C CA . ARG A 1 169 ? -45.720 8.693 34.633 1.00 57.22 169 ARG A CA 1
ATOM 1290 C C . ARG A 1 169 ? -46.034 8.673 36.130 1.00 57.22 169 ARG A C 1
ATOM 1292 O O . ARG A 1 169 ? -47.204 8.752 36.498 1.00 57.22 169 ARG A O 1
ATOM 1299 N N . THR A 1 170 ? -45.019 8.576 36.987 1.00 56.50 170 THR A N 1
ATOM 1300 C CA . THR A 1 170 ? -45.225 8.369 38.430 1.00 56.50 170 THR A CA 1
ATOM 1301 C C . THR A 1 170 ? -45.316 9.691 39.204 1.00 56.50 170 THR A C 1
ATOM 1303 O O . THR A 1 170 ? -45.990 9.751 40.231 1.00 56.50 170 THR A O 1
ATOM 1306 N N . GLU A 1 171 ? -44.731 10.781 38.693 1.00 56.16 171 GLU A N 1
ATOM 1307 C CA . GLU A 1 171 ? -44.854 12.116 39.304 1.00 56.16 171 GLU A CA 1
ATOM 1308 C C . GLU A 1 171 ? -46.101 12.881 38.834 1.00 56.16 171 GLU A C 1
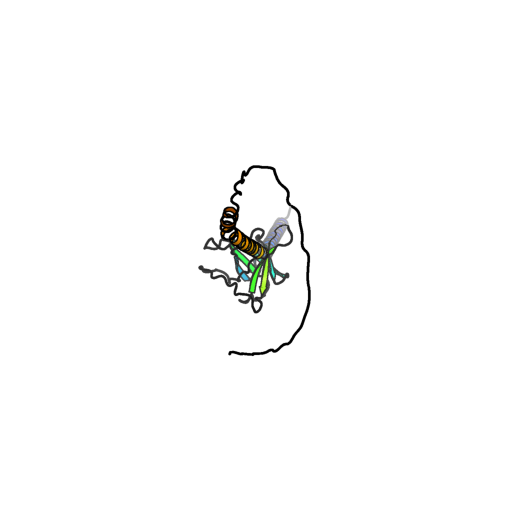ATOM 1310 O O . GLU A 1 171 ? -46.738 13.562 39.641 1.00 56.16 171 GLU A O 1
ATOM 1315 N N . SER A 1 172 ? -46.541 12.705 37.581 1.00 53.84 172 SER A N 1
ATOM 1316 C CA . SER A 1 172 ? -47.752 13.371 37.065 1.00 53.84 172 SER A CA 1
ATOM 1317 C C . SER A 1 172 ? -49.051 12.899 37.734 1.00 53.84 172 SER A C 1
ATOM 1319 O O . SER A 1 172 ? -50.047 13.614 37.706 1.00 53.84 172 SER A O 1
ATOM 1321 N N . ALA A 1 173 ? -49.053 11.723 38.373 1.00 57.25 173 ALA A N 1
ATOM 1322 C CA . ALA A 1 173 ? -50.214 11.184 39.085 1.00 57.25 173 ALA A CA 1
ATOM 1323 C C . ALA A 1 173 ? -50.390 11.737 40.518 1.00 57.25 173 ALA A C 1
ATOM 1325 O O . ALA A 1 173 ? -51.395 11.438 41.162 1.00 57.25 173 ALA A O 1
ATOM 1326 N N . ARG A 1 174 ? -49.445 12.543 41.037 1.00 58.22 174 ARG A N 1
ATOM 1327 C CA . ARG A 1 174 ? -49.560 13.187 42.366 1.00 58.22 174 ARG A CA 1
ATOM 1328 C C . ARG A 1 174 ? -50.049 14.638 42.330 1.00 58.22 174 ARG A C 1
ATOM 1330 O O . ARG A 1 174 ? -50.306 15.206 43.387 1.00 58.22 174 ARG A O 1
ATOM 1337 N N . LEU A 1 175 ? -50.235 15.222 41.147 1.00 56.22 175 LEU A N 1
ATOM 1338 C CA . LEU A 1 175 ? -50.822 16.553 40.963 1.00 56.22 175 LEU A CA 1
ATOM 1339 C C . LEU A 1 175 ? -52.274 16.444 40.469 1.00 56.22 175 LEU A C 1
ATOM 1341 O O . LEU A 1 175 ? -52.620 16.866 39.370 1.00 56.22 175 LEU A O 1
ATOM 1345 N N . SER A 1 176 ? -53.146 15.874 41.302 1.00 55.75 176 SER A N 1
ATOM 1346 C CA . SER A 1 176 ? -54.595 16.057 41.150 1.00 55.75 176 SER A CA 1
ATOM 1347 C C . SER A 1 176 ? -54.988 17.494 41.539 1.00 55.75 176 SER A C 1
ATOM 1349 O O . SER A 1 176 ? -54.423 18.039 42.492 1.00 55.75 176 SER A O 1
ATOM 1351 N N . PRO A 1 177 ? -55.963 18.126 40.858 1.00 56.88 177 PRO A N 1
ATOM 1352 C CA . PRO A 1 177 ? -56.410 19.479 41.181 1.00 56.88 177 PRO A CA 1
ATOM 1353 C C . PRO A 1 177 ? -57.161 19.524 42.522 1.00 56.88 177 PRO A C 1
ATOM 1355 O O . PRO A 1 177 ? -58.004 18.676 42.816 1.00 56.88 177 PRO A O 1
ATOM 1358 N N . MET A 1 178 ? -56.865 20.547 43.330 1.00 47.81 178 MET A N 1
ATOM 1359 C CA . MET A 1 178 ? -57.580 20.875 44.569 1.00 47.81 178 MET A CA 1
ATOM 1360 C C . MET A 1 178 ? -59.097 21.038 44.335 1.00 47.81 178 MET A C 1
ATOM 1362 O O . MET A 1 178 ? -59.493 21.760 43.414 1.00 47.81 178 MET A O 1
ATOM 1366 N N . PRO A 1 179 ? -59.972 20.494 45.203 1.00 50.56 179 PRO A N 1
ATOM 1367 C CA . PRO A 1 179 ? -61.386 20.845 45.191 1.00 50.56 179 PRO A CA 1
ATOM 1368 C C . PRO A 1 179 ? -61.594 22.250 45.785 1.00 50.56 179 PRO A C 1
ATOM 1370 O O . PRO A 1 179 ? -61.227 22.532 46.926 1.00 50.56 179 PRO A O 1
ATOM 1373 N N . ARG A 1 180 ? -62.219 23.145 45.006 1.00 51.88 180 ARG A N 1
ATOM 1374 C CA . ARG A 1 180 ? -62.717 24.455 45.463 1.00 51.88 180 ARG A CA 1
ATOM 1375 C C . ARG A 1 180 ? -63.741 24.262 46.588 1.00 51.88 180 ARG A C 1
ATOM 1377 O O . ARG A 1 180 ? -64.887 23.897 46.337 1.00 51.88 180 ARG A O 1
ATOM 1384 N N . SER A 1 181 ? -63.346 24.585 47.816 1.00 48.56 181 SER A N 1
ATOM 1385 C CA . SER A 1 181 ? -64.261 24.753 48.946 1.00 48.56 181 SER A CA 1
ATOM 1386 C C . SER A 1 181 ? -65.043 26.063 48.788 1.00 48.56 181 SER A C 1
ATOM 1388 O O . SER A 1 181 ? -64.508 27.152 48.985 1.00 48.56 181 SER A O 1
ATOM 1390 N N . LYS A 1 182 ? -66.322 25.966 48.408 1.00 52.56 182 LYS A N 1
ATOM 1391 C CA . LYS A 1 182 ? -67.312 27.027 48.636 1.00 52.56 182 LYS A CA 1
ATOM 1392 C C . LYS A 1 182 ? -67.756 26.944 50.097 1.00 52.56 182 LYS A C 1
ATOM 1394 O O . LYS A 1 182 ? -68.500 26.027 50.434 1.00 52.56 182 LYS A O 1
ATOM 1399 N N . LYS A 1 183 ? -67.397 27.918 50.938 1.00 46.88 183 LYS A N 1
ATOM 1400 C CA . LYS A 1 183 ? -68.180 28.240 52.142 1.00 46.88 183 LYS A CA 1
ATOM 1401 C C . LYS A 1 183 ? -68.324 29.749 52.311 1.00 46.88 183 LYS A C 1
ATOM 1403 O O . LYS A 1 183 ? -67.394 30.520 52.119 1.00 46.88 183 LYS A O 1
ATOM 1408 N N . SER A 1 184 ? -69.570 30.103 52.578 1.00 45.06 184 SER A N 1
ATOM 1409 C CA . SER A 1 184 ? -70.209 31.408 52.607 1.00 45.06 184 SER A CA 1
ATOM 1410 C C . SER A 1 184 ? -69.613 32.385 53.616 1.00 45.06 184 SER A C 1
ATOM 1412 O O . SER A 1 184 ? -69.413 32.026 54.775 1.00 45.06 184 SER A O 1
ATOM 1414 N N . LEU A 1 185 ? -69.497 33.646 53.194 1.00 49.47 185 LEU A N 1
ATOM 1415 C CA . LEU A 1 185 ? -69.557 34.809 54.074 1.00 49.47 185 LEU A CA 1
ATOM 1416 C C . LEU A 1 185 ? -70.848 34.755 54.912 1.00 49.47 185 LEU A C 1
ATOM 1418 O O . LEU A 1 185 ? -71.948 34.788 54.358 1.00 49.47 185 LEU A O 1
ATOM 1422 N N . ARG A 1 186 ? -70.714 34.753 56.239 1.00 41.75 186 ARG A N 1
ATOM 1423 C CA . ARG A 1 186 ? -71.655 35.438 57.129 1.00 41.75 186 ARG A CA 1
ATOM 1424 C C . ARG A 1 186 ? -70.865 36.296 58.107 1.00 41.75 186 ARG A C 1
ATOM 1426 O O . ARG A 1 186 ? -69.817 35.901 58.602 1.00 41.75 186 ARG A O 1
ATOM 1433 N N . ILE A 1 187 ? -71.400 37.494 58.249 1.00 48.53 187 ILE A N 1
ATOM 1434 C CA . ILE A 1 187 ? -70.946 38.661 58.991 1.00 48.53 187 ILE A CA 1
ATOM 1435 C C . ILE A 1 187 ? -71.368 38.497 60.467 1.00 48.53 187 ILE A C 1
ATOM 1437 O O . ILE A 1 187 ? -72.252 37.681 60.740 1.00 48.53 187 ILE A O 1
ATOM 1441 N N . SER A 1 188 ? -70.782 39.328 61.342 1.00 42.59 188 SER A N 1
ATOM 1442 C CA . SER A 1 188 ? -71.197 39.624 62.733 1.00 42.59 188 SER A CA 1
ATOM 1443 C C . SER A 1 188 ? -70.644 38.611 63.757 1.00 42.59 188 SER A C 1
ATOM 1445 O O . SER A 1 188 ? -70.889 37.422 63.626 1.00 42.59 188 SER A O 1
ATOM 1447 N N . ASP A 1 189 ? -69.842 38.932 64.779 1.00 47.34 189 ASP A N 1
ATOM 1448 C CA . ASP A 1 189 ? -69.744 40.138 65.612 1.00 47.34 189 ASP A CA 1
ATOM 1449 C C . ASP A 1 189 ? -68.418 40.164 66.419 1.00 47.34 189 ASP A C 1
ATOM 1451 O O . ASP A 1 189 ? -67.709 39.154 66.474 1.00 47.34 189 ASP A O 1
ATOM 1455 N N . PRO A 1 190 ? -68.061 41.302 67.053 1.00 60.28 190 PRO A N 1
ATOM 1456 C CA . PRO A 1 190 ? -66.783 41.518 67.726 1.00 60.28 190 PRO A CA 1
ATOM 1457 C C . PRO A 1 190 ? -66.859 41.240 69.237 1.00 60.28 190 PRO A C 1
ATOM 1459 O O . PRO A 1 190 ? -67.835 41.591 69.893 1.00 60.28 190 PRO A O 1
ATOM 1462 N N . CYS A 1 191 ? -65.784 40.711 69.831 1.00 36.47 191 CYS A N 1
ATOM 1463 C CA . CYS A 1 191 ? -65.555 40.851 71.270 1.00 36.47 191 CYS A CA 1
ATOM 1464 C C . CYS A 1 191 ? -64.052 40.919 71.597 1.00 36.47 191 CYS A C 1
ATOM 1466 O O . CYS A 1 191 ? -63.252 40.102 71.152 1.00 36.47 191 CYS A O 1
ATOM 1468 N N . LEU A 1 192 ? -63.714 41.978 72.331 1.00 46.50 192 LEU A N 1
ATOM 1469 C CA . LEU A 1 192 ? -62.427 42.453 72.864 1.00 46.50 192 LEU A CA 1
ATOM 1470 C C . LEU A 1 192 ? -61.844 41.507 73.970 1.00 46.50 192 LEU A C 1
ATOM 1472 O O . LEU A 1 192 ? -62.440 40.474 74.249 1.00 46.50 192 LEU A O 1
ATOM 1476 N N . PRO A 1 193 ? -60.746 41.850 74.691 1.00 60.00 193 PRO A N 1
ATOM 1477 C CA . PRO A 1 193 ? -59.334 41.606 74.366 1.00 60.00 193 PRO A CA 1
ATOM 1478 C C . PRO A 1 193 ? -58.579 40.955 75.571 1.00 60.00 193 PRO A C 1
ATOM 1480 O O . PRO A 1 193 ? -59.214 40.477 76.505 1.00 60.00 193 PRO A O 1
ATOM 1483 N N . LYS A 1 194 ? -57.236 41.091 75.620 1.00 40.47 194 LYS A N 1
ATOM 1484 C CA . LYS A 1 194 ? -56.299 40.799 76.750 1.00 40.47 194 LYS A CA 1
ATOM 1485 C C . LYS A 1 194 ? -55.853 39.325 76.818 1.00 40.47 194 LYS A C 1
ATOM 1487 O O . LYS A 1 194 ? -56.653 38.443 76.573 1.00 40.47 194 LYS A O 1
ATOM 1492 N N . GLN A 1 195 ? -54.602 38.939 77.076 1.00 49.31 195 GLN A N 1
ATOM 1493 C CA . GLN A 1 195 ? -53.503 39.422 77.931 1.00 49.31 195 GLN A CA 1
ATOM 1494 C C . GLN A 1 195 ? -52.193 38.797 77.355 1.00 49.31 195 GLN A C 1
ATOM 1496 O O . GLN A 1 195 ? -52.228 37.662 76.895 1.00 49.31 195 GLN A O 1
ATOM 1501 N N . THR A 1 196 ? -51.072 39.513 77.161 1.00 42.16 196 THR A N 1
ATOM 1502 C CA . THR A 1 196 ? -49.908 39.582 78.091 1.00 42.16 196 THR A CA 1
ATOM 1503 C C . THR A 1 196 ? -49.622 38.252 78.815 1.00 42.16 196 THR A C 1
ATOM 1505 O O . THR A 1 196 ? -50.506 37.750 79.487 1.00 42.16 196 THR A O 1
ATOM 1508 N N . LEU A 1 197 ? -48.429 37.647 78.833 1.00 42.97 197 LEU A N 1
ATOM 1509 C CA . LEU A 1 197 ? -47.141 38.169 79.320 1.00 42.97 197 LEU A CA 1
ATOM 1510 C C . LEU A 1 197 ? -46.172 36.959 79.482 1.00 42.97 197 LEU A C 1
ATOM 1512 O O . LEU A 1 197 ? -46.654 35.849 79.677 1.00 42.97 197 LEU A O 1
ATOM 1516 N N . PHE A 1 198 ? -44.854 37.220 79.541 1.00 42.91 198 PHE A N 1
ATOM 1517 C CA . PHE A 1 198 ? -43.777 36.343 80.073 1.00 42.91 198 PHE A CA 1
ATOM 1518 C C . PHE A 1 198 ? -43.439 35.068 79.263 1.00 42.91 198 PHE A C 1
ATOM 1520 O O . PHE A 1 198 ? -44.312 34.362 78.796 1.00 42.91 198 PHE A O 1
ATOM 1527 N N . SER A 1 199 ? -42.196 34.622 79.078 1.00 41.97 199 SER A N 1
ATOM 1528 C CA . SER A 1 199 ? -40.850 35.101 79.409 1.00 41.97 199 SER A CA 1
ATOM 1529 C C . SER A 1 199 ? -39.858 34.105 78.790 1.00 41.97 199 SER A C 1
ATOM 1531 O O . SER A 1 199 ? -40.095 32.900 78.797 1.00 41.97 199 SER A O 1
ATOM 1533 N N . THR A 1 200 ? -38.728 34.600 78.293 1.00 44.09 200 THR A N 1
ATOM 1534 C CA . THR A 1 200 ? -37.459 33.854 78.151 1.00 44.09 200 THR A CA 1
ATOM 1535 C C . THR A 1 200 ? -36.926 33.467 79.563 1.00 44.09 200 THR A C 1
ATOM 1537 O O . THR A 1 200 ? -37.589 33.851 80.528 1.00 44.09 200 THR A O 1
ATOM 1540 N N . PRO A 1 201 ? -35.762 32.803 79.802 1.00 55.91 201 PRO A N 1
ATOM 1541 C CA . PRO A 1 201 ? -34.643 32.476 78.901 1.00 55.91 201 PRO A CA 1
ATOM 1542 C C . PRO A 1 201 ? -33.877 31.145 79.210 1.00 55.91 201 PRO A C 1
ATOM 1544 O O . PRO A 1 201 ? -34.241 30.386 80.099 1.00 55.91 201 PRO A O 1
ATOM 1547 N N . LYS A 1 202 ? -32.704 31.004 78.553 1.00 43.16 202 LYS A N 1
ATOM 1548 C CA . LYS A 1 202 ? -31.461 30.297 78.972 1.00 43.16 202 LYS A CA 1
ATOM 1549 C C . LYS A 1 202 ? -31.437 28.757 78.895 1.00 43.16 202 LYS A C 1
ATOM 1551 O O . LYS A 1 202 ? -32.429 28.112 79.163 1.00 43.16 202 LYS A O 1
ATOM 1556 N N . ASN A 1 203 ? -30.314 28.064 78.690 1.00 38.38 203 ASN A N 1
ATOM 1557 C CA . ASN A 1 203 ? -28.920 28.311 78.268 1.00 38.38 203 ASN A CA 1
ATOM 1558 C C . ASN A 1 203 ? -28.163 26.991 78.557 1.00 38.38 203 ASN A C 1
ATOM 1560 O O . ASN A 1 203 ? -28.523 26.300 79.505 1.00 38.38 203 ASN A O 1
ATOM 1564 N N . GLY A 1 204 ? -27.055 26.735 77.857 1.00 41.59 204 GLY A N 1
ATOM 1565 C CA . GLY A 1 204 ? -26.005 25.782 78.263 1.00 41.59 204 GLY A CA 1
ATOM 1566 C C . GLY A 1 204 ? -25.973 24.517 77.402 1.00 41.59 204 GLY A C 1
ATOM 1567 O O . GLY A 1 204 ? -26.933 23.762 77.409 1.00 41.59 204 GLY A O 1
ATOM 1568 N N . ARG A 1 205 ? -24.988 24.350 76.500 1.00 45.25 205 ARG A N 1
ATOM 1569 C CA . ARG A 1 205 ? -23.595 23.878 76.748 1.00 45.25 205 ARG A CA 1
ATOM 1570 C C . ARG A 1 205 ? -23.581 22.466 77.344 1.00 45.25 205 ARG A C 1
ATOM 1572 O O . ARG A 1 205 ? -24.314 22.227 78.286 1.00 45.25 205 ARG A O 1
ATOM 1579 N N . GLU A 1 206 ? -22.743 21.501 76.989 1.00 46.69 206 GLU A N 1
ATOM 1580 C CA . GLU A 1 206 ? -21.605 21.273 76.079 1.00 46.69 206 GLU A CA 1
ATOM 1581 C C . GLU A 1 206 ? -21.112 19.842 76.458 1.00 46.69 206 GLU A C 1
ATOM 1583 O O . GLU A 1 206 ? -21.649 19.256 77.399 1.00 46.69 206 GLU A O 1
ATOM 1588 N N . SER A 1 207 ? -20.059 19.319 75.819 1.00 46.19 207 SER A N 1
ATOM 1589 C CA . SER A 1 207 ? -19.294 18.086 76.153 1.00 46.19 207 SER A CA 1
ATOM 1590 C C . SER A 1 207 ? -19.887 16.766 75.613 1.00 46.19 207 SER A C 1
ATOM 1592 O O . SER A 1 207 ? -21.007 16.394 75.932 1.00 46.19 207 SER A O 1
ATOM 1594 N N . SER A 1 208 ? -19.327 16.138 74.569 1.00 48.38 208 SER A N 1
ATOM 1595 C CA . SER A 1 208 ? -18.014 15.479 74.380 1.00 48.38 208 SER A CA 1
ATOM 1596 C C . SER A 1 208 ? -17.985 14.021 74.872 1.00 48.38 208 SER A C 1
ATOM 1598 O O . SER A 1 208 ? -18.333 13.739 76.008 1.00 48.38 208 SER A O 1
ATOM 1600 N N . VAL A 1 209 ? -17.583 13.095 73.981 1.00 53.56 209 VAL A N 1
ATOM 1601 C CA . VAL A 1 209 ? -16.598 11.996 74.169 1.00 53.56 209 VAL A CA 1
ATOM 1602 C C . VAL A 1 209 ? -16.604 11.067 72.921 1.00 53.56 209 VAL A C 1
ATOM 1604 O O . VAL A 1 209 ? -17.673 10.825 72.362 1.00 53.56 209 VAL A O 1
ATOM 1607 N N . PRO A 1 210 ? -15.442 10.549 72.446 1.00 57.03 210 PRO A N 1
ATOM 1608 C CA . PRO A 1 210 ? -15.301 9.848 71.161 1.00 57.03 210 PRO A CA 1
ATOM 1609 C C . PRO A 1 210 ? -14.901 8.349 71.261 1.00 57.03 210 PRO A C 1
ATOM 1611 O O . PRO A 1 210 ? -14.645 7.824 72.339 1.00 57.03 210 PRO A O 1
ATOM 1614 N N . ARG A 1 211 ? -14.699 7.740 70.074 1.00 50.16 211 ARG A N 1
ATOM 1615 C CA . ARG A 1 211 ? -14.008 6.469 69.718 1.00 50.16 211 ARG A CA 1
ATOM 1616 C C . ARG A 1 211 ? -14.769 5.141 69.856 1.00 50.16 211 ARG A C 1
ATOM 1618 O O . ARG A 1 211 ? -15.002 4.653 70.954 1.00 50.16 211 ARG A O 1
ATOM 1625 N N . LYS A 1 212 ? -14.836 4.418 68.728 1.00 49.84 212 LYS A N 1
ATOM 1626 C CA . LYS A 1 212 ? -14.380 3.016 68.643 1.00 49.84 212 LYS A CA 1
ATOM 1627 C C . LYS A 1 212 ? -13.916 2.658 67.221 1.00 49.84 212 LYS A C 1
ATOM 1629 O O . LYS A 1 212 ? -14.610 2.927 66.250 1.00 49.84 212 LYS A O 1
ATOM 1634 N N . ARG A 1 213 ? -12.705 2.092 67.143 1.00 50.50 213 ARG A N 1
ATOM 1635 C CA . ARG A 1 213 ? -12.089 1.426 65.981 1.00 50.50 213 ARG A CA 1
ATOM 1636 C C . ARG A 1 213 ? -12.646 0.007 65.853 1.00 50.50 213 ARG A C 1
ATOM 1638 O O . ARG A 1 213 ? -12.849 -0.615 66.892 1.00 50.50 213 ARG A O 1
ATOM 1645 N N . LEU A 1 214 ? -12.706 -0.527 64.634 1.00 66.88 214 LEU A N 1
ATOM 1646 C CA . LEU A 1 214 ? -12.606 -1.962 64.330 1.00 66.88 214 LEU A CA 1
ATOM 1647 C C . LEU A 1 214 ? -11.928 -2.132 62.952 1.00 66.88 214 LEU A C 1
ATOM 1649 O O . LEU A 1 214 ? -12.354 -1.460 62.013 1.00 66.88 214 LEU A O 1
ATOM 1653 N N . PRO A 1 215 ? -10.888 -2.976 62.817 1.00 64.38 215 PRO A N 1
ATOM 1654 C CA . PRO A 1 215 ? -10.361 -3.448 61.535 1.00 64.38 215 PRO A CA 1
ATOM 1655 C C . PRO A 1 215 ? -10.786 -4.905 61.264 1.00 64.38 215 PRO A C 1
ATOM 1657 O O . PRO A 1 215 ? -11.013 -5.648 62.214 1.00 64.38 215 PRO A O 1
ATOM 1660 N N . TYR A 1 216 ? -10.857 -5.320 59.997 1.00 64.38 216 TYR A N 1
ATOM 1661 C CA . TYR A 1 216 ? -11.013 -6.722 59.564 1.00 64.38 216 TYR A CA 1
ATOM 1662 C C . TYR A 1 216 ? -10.510 -6.884 58.109 1.00 64.38 216 TYR A C 1
ATOM 1664 O O . TYR A 1 216 ? -10.333 -5.863 57.443 1.00 64.38 216 TYR A O 1
ATOM 1672 N N . PRO A 1 217 ? -10.231 -8.124 57.665 1.00 70.12 217 PRO A N 1
ATOM 1673 C CA . PRO A 1 217 ? -8.892 -8.668 57.409 1.00 70.12 217 PRO A CA 1
ATOM 1674 C C . PRO A 1 217 ? -8.353 -8.455 55.990 1.00 70.12 217 PRO A C 1
ATOM 1676 O O . PRO A 1 217 ? -9.161 -8.233 55.062 1.00 70.12 217 PRO A O 1
#

pLDDT: mean 78.09, std 17.83, range [36.47, 97.94]

Sequence (217 aa):
MASNKTAFAVGLFMTAGLAVAVTAVIWLGMSDYFEKGRMYVSYFDESVQGLDKDSPVKYRGVAIGRVKSVGLAPDATLIEVVMTIERDVKLETDMFAQLKSVGITGIMFIEIDRKKEGDPDFRQAISFRSKYPVIATKPSGVKMFMDGMDEVLKLIAELDTKGISGKARTESARLSPMPRSKKSLRISDPCLPKQTLFSTPKNGRESSVPRKRLPYP

Radius of gyration: 43.63 Å; chains: 1; bounding box: 100×64×142 Å